Protein AF-A0A645FA13-F1 (afdb_monomer_lite)

Sequence (192 aa):
MPRKNIKEQLQKEAEKLATTNKGAKILLSFTTDPYQPIEEHLCITRDAIQTIHKAGLFVSILTKGGSIAKRDFELLNKNDSFGTTLTFIDKEDSEYWEPHAASPADRIETIKLAHKMGITTWVSLEPVIDPKQTLELISETYTFVDFFKVGTLNHSELAKKIDWKQFGHDAEKLLIALGAKYYIKKDLREKM

Structure (mmCIF, N/CA/C/O backbone):
data_AF-A0A645FA13-F1
#
_entry.id   AF-A0A645FA13-F1
#
loop_
_atom_site.group_PDB
_atom_site.id
_atom_site.type_symbol
_atom_site.label_atom_id
_atom_site.label_alt_id
_atom_site.label_comp_id
_atom_site.label_asym_id
_atom_site.label_entity_id
_atom_site.label_seq_id
_atom_site.pdbx_PDB_ins_code
_atom_site.Cartn_x
_atom_site.Cartn_y
_atom_site.Cartn_z
_atom_site.occupancy
_atom_site.B_iso_or_equiv
_atom_site.auth_seq_id
_atom_site.auth_comp_id
_atom_site.auth_asym_id
_atom_site.auth_atom_id
_atom_site.pdbx_PDB_model_num
ATOM 1 N N . MET A 1 1 ? 10.496 4.070 19.919 1.00 66.44 1 MET A N 1
ATOM 2 C CA . MET A 1 1 ? 9.501 4.271 20.997 1.00 66.44 1 MET A CA 1
ATOM 3 C C . MET A 1 1 ? 8.472 5.299 20.552 1.00 66.44 1 MET A C 1
ATOM 5 O O . MET A 1 1 ? 8.879 6.273 19.924 1.00 66.44 1 MET A O 1
ATOM 9 N N . PRO A 1 2 ? 7.176 5.097 20.842 1.00 71.94 2 PRO A N 1
ATOM 10 C CA . PRO A 1 2 ? 6.117 6.035 20.465 1.00 71.94 2 PRO A CA 1
ATOM 11 C C . PRO A 1 2 ? 6.305 7.410 21.108 1.00 71.94 2 PRO A C 1
ATOM 13 O O . PRO A 1 2 ? 6.923 7.532 22.168 1.00 71.94 2 PRO A O 1
ATOM 16 N N . ARG A 1 3 ? 5.736 8.450 20.489 1.00 80.69 3 ARG A N 1
ATOM 17 C CA . ARG A 1 3 ? 5.676 9.785 21.100 1.00 80.69 3 ARG A CA 1
ATOM 18 C C . ARG A 1 3 ? 4.862 9.721 22.396 1.00 80.69 3 ARG A C 1
ATOM 20 O O . ARG A 1 3 ? 3.876 8.989 22.480 1.00 80.69 3 ARG A O 1
ATOM 27 N N . LYS A 1 4 ? 5.264 10.507 23.400 1.00 83.94 4 LYS A N 1
ATOM 28 C CA . LYS A 1 4 ? 4.503 10.635 24.652 1.00 83.94 4 LYS A CA 1
ATOM 29 C C . LYS A 1 4 ? 3.061 11.049 24.352 1.00 83.94 4 LYS A C 1
ATOM 31 O O . LYS A 1 4 ? 2.839 11.949 23.547 1.00 83.94 4 LYS A O 1
ATOM 36 N N . ASN A 1 5 ? 2.118 10.410 25.038 1.00 85.50 5 ASN A N 1
ATOM 37 C CA . ASN A 1 5 ? 0.681 10.686 24.984 1.00 85.50 5 ASN A CA 1
ATOM 38 C C . ASN A 1 5 ? 0.037 10.539 23.590 1.00 85.50 5 ASN A C 1
ATOM 40 O O . ASN A 1 5 ? -0.974 11.178 23.295 1.00 85.50 5 ASN A O 1
ATOM 44 N N . ILE A 1 6 ? 0.638 9.745 22.694 1.00 85.50 6 ILE A N 1
ATOM 45 C CA . ILE A 1 6 ? 0.133 9.601 21.321 1.00 85.50 6 ILE A CA 1
ATOM 46 C C . ILE A 1 6 ? -1.270 8.983 21.276 1.00 85.50 6 ILE A C 1
ATOM 48 O O . ILE A 1 6 ? -2.058 9.330 20.403 1.00 85.50 6 ILE A O 1
ATOM 52 N N . LYS A 1 7 ? -1.601 8.109 22.235 1.00 86.25 7 LYS A N 1
ATOM 53 C CA . LYS A 1 7 ? -2.911 7.452 22.314 1.00 86.25 7 LYS A CA 1
ATOM 54 C C . LYS A 1 7 ? -4.010 8.458 22.656 1.00 86.25 7 LYS A C 1
ATOM 56 O O . LYS A 1 7 ? -5.012 8.535 21.952 1.00 86.25 7 LYS A O 1
ATOM 61 N N . GLU A 1 8 ? -3.789 9.278 23.680 1.00 90.69 8 GLU A N 1
ATOM 62 C CA . GLU A 1 8 ? -4.730 10.313 24.111 1.00 90.69 8 GLU A CA 1
ATOM 63 C C . GLU A 1 8 ? -4.899 11.397 23.039 1.00 90.69 8 GLU A C 1
ATOM 65 O O . GLU A 1 8 ? -6.009 11.874 22.799 1.00 90.69 8 GLU A O 1
ATOM 70 N N . GLN A 1 9 ? -3.807 11.775 22.366 1.00 91.88 9 GLN A N 1
ATOM 71 C CA . GLN A 1 9 ? -3.856 12.735 21.261 1.00 91.88 9 GLN A CA 1
ATOM 72 C C . GLN A 1 9 ? -4.652 12.188 20.076 1.00 91.88 9 GLN A C 1
ATOM 74 O O . GLN A 1 9 ? -5.543 12.881 19.587 1.00 91.88 9 GLN A O 1
ATOM 79 N N . LEU A 1 10 ? -4.388 10.942 19.664 1.00 92.88 10 LEU A N 1
ATOM 80 C CA . LEU A 1 10 ? -5.122 10.295 18.579 1.00 92.88 10 LEU A CA 1
ATOM 81 C C . LEU A 1 10 ? -6.619 10.234 18.882 1.00 92.88 10 LEU A C 1
ATOM 83 O O . LEU A 1 10 ? -7.422 10.582 18.021 1.00 92.88 10 LEU A O 1
ATOM 87 N N . GLN A 1 11 ? -6.997 9.836 20.099 1.00 94.25 11 GLN A N 1
ATOM 88 C CA . GLN A 1 11 ? -8.401 9.785 20.496 1.00 94.25 11 GLN A CA 1
ATOM 89 C C . GLN A 1 11 ? -9.070 11.158 20.357 1.00 94.25 11 GLN A C 1
ATOM 91 O O . GLN A 1 11 ? -10.097 11.282 19.690 1.00 94.25 11 GLN A O 1
ATOM 96 N N . LYS A 1 12 ? -8.460 12.203 20.925 1.00 94.81 12 LYS A N 1
ATOM 97 C CA . LYS A 1 12 ? -9.003 13.565 20.879 1.00 94.81 12 LYS A CA 1
ATOM 98 C C . LYS A 1 12 ? -9.141 14.091 19.448 1.00 94.81 12 LYS A C 1
ATOM 100 O O . LYS A 1 12 ? -10.121 14.762 19.123 1.00 94.81 12 LYS A O 1
ATOM 105 N N . GLU A 1 13 ? -8.158 13.823 18.592 1.00 94.38 13 GLU A N 1
ATOM 106 C CA . GLU A 1 13 ? -8.196 14.235 17.187 1.00 94.38 13 GLU A CA 1
ATOM 107 C C . GLU A 1 13 ? -9.243 13.458 16.386 1.00 94.38 13 GLU A C 1
ATOM 109 O O . GLU A 1 13 ? -9.974 14.069 15.605 1.00 94.38 13 GLU A O 1
ATOM 114 N N . ALA A 1 14 ? -9.375 12.150 16.621 1.00 94.75 14 ALA A N 1
ATOM 115 C CA . ALA A 1 14 ? -10.385 11.313 15.983 1.00 94.75 14 ALA A CA 1
ATOM 116 C C . ALA A 1 14 ? -11.807 11.754 16.369 1.00 94.75 14 ALA A C 1
ATOM 118 O O . ALA A 1 14 ? -12.643 11.963 15.492 1.00 94.75 14 ALA A O 1
ATOM 119 N N . GLU A 1 15 ? -12.071 11.987 17.656 1.00 95.69 15 GLU A N 1
ATOM 120 C CA . GLU A 1 15 ? -13.360 12.498 18.140 1.00 95.69 15 GLU A CA 1
ATOM 121 C C . GLU A 1 15 ? -13.686 13.862 17.528 1.00 95.69 15 GLU A C 1
ATOM 123 O O . GLU A 1 15 ? -14.787 14.077 17.020 1.00 95.69 15 GLU A O 1
ATOM 128 N N . LYS A 1 16 ? -12.709 14.778 17.499 1.00 95.81 16 LYS A N 1
ATOM 129 C CA . LYS A 1 16 ? -12.882 16.089 16.867 1.00 95.81 16 LYS A CA 1
ATOM 130 C C . LYS A 1 16 ? -13.197 15.949 15.378 1.00 95.81 16 LYS A C 1
ATOM 132 O O . LYS A 1 16 ? -14.113 16.612 14.892 1.00 95.81 16 LYS A O 1
ATOM 137 N N . LEU A 1 17 ? -12.467 15.104 14.650 1.00 95.19 17 LEU A N 1
ATOM 138 C CA . LEU A 1 17 ? -12.691 14.894 13.221 1.00 95.19 17 LEU A CA 1
ATOM 139 C C . LEU A 1 17 ? -14.087 14.318 12.965 1.00 95.19 17 LEU A C 1
ATOM 141 O O . LEU A 1 17 ? -14.791 14.802 12.080 1.00 95.19 17 LEU A O 1
ATOM 145 N N . ALA A 1 18 ? -14.532 13.370 13.787 1.00 95.12 18 ALA A N 1
ATOM 146 C CA . ALA A 1 18 ? -15.848 12.750 13.675 1.00 95.12 18 ALA A CA 1
ATOM 147 C C . ALA A 1 18 ? -17.013 13.747 13.806 1.00 95.12 18 ALA A C 1
ATOM 149 O O . ALA A 1 18 ? -18.061 13.528 13.197 1.00 95.12 18 ALA A O 1
ATOM 150 N N . THR A 1 19 ? -16.836 14.868 14.521 1.00 95.31 19 THR A N 1
ATOM 151 C CA . THR A 1 19 ? -17.872 15.919 14.611 1.00 95.31 19 THR A CA 1
ATOM 152 C C . THR A 1 19 ? -18.157 16.615 13.277 1.00 95.31 19 THR A C 1
ATOM 154 O O . THR A 1 19 ? -19.265 17.097 13.062 1.00 95.31 19 THR A O 1
ATOM 157 N N . THR A 1 20 ? -17.176 16.661 12.370 1.00 94.56 20 THR A N 1
ATOM 158 C CA . THR A 1 20 ? -17.266 17.387 11.087 1.00 94.56 20 THR A CA 1
ATOM 159 C C . THR A 1 20 ? -17.243 16.464 9.872 1.00 94.56 20 THR A C 1
ATOM 161 O O . THR A 1 20 ? -17.736 16.831 8.812 1.00 94.56 20 THR A O 1
ATOM 164 N N . ASN A 1 21 ? -16.685 15.262 10.020 1.00 94.00 21 ASN A N 1
ATOM 165 C CA . ASN A 1 21 ? -16.383 14.328 8.940 1.00 94.00 21 ASN A CA 1
ATOM 166 C C . ASN A 1 21 ? -16.778 12.901 9.349 1.00 94.00 21 ASN A C 1
ATOM 168 O O . ASN A 1 21 ? -15.953 11.987 9.386 1.00 94.00 21 ASN A O 1
ATOM 172 N N . LYS A 1 22 ? -18.049 12.710 9.716 1.00 91.06 22 LYS A N 1
ATOM 173 C CA . LYS A 1 22 ? -18.570 11.408 10.148 1.00 91.06 22 LYS A CA 1
ATOM 174 C C . LYS A 1 22 ? -18.333 10.340 9.073 1.00 91.06 22 LYS A C 1
ATOM 176 O O . LYS A 1 22 ? -18.688 10.542 7.915 1.00 91.06 22 LYS A O 1
ATOM 181 N N . GLY A 1 23 ? -17.764 9.200 9.465 1.00 92.50 23 GLY A N 1
ATOM 182 C CA . GLY A 1 23 ? -17.445 8.107 8.543 1.00 92.50 23 GLY A CA 1
ATOM 183 C C . GLY A 1 23 ? -16.283 8.395 7.587 1.00 92.50 23 GLY A C 1
ATOM 184 O O . GLY A 1 23 ? -16.125 7.678 6.601 1.00 92.50 23 GLY A O 1
ATOM 185 N N . ALA A 1 24 ? -15.471 9.428 7.837 1.00 95.31 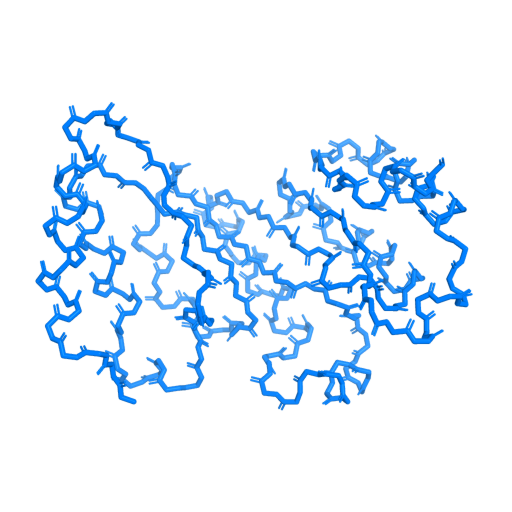24 ALA A N 1
ATOM 186 C CA . ALA A 1 24 ? -14.268 9.661 7.050 1.00 95.31 24 ALA A CA 1
ATOM 187 C C . ALA A 1 24 ? -13.216 8.567 7.269 1.00 95.31 24 ALA A C 1
ATOM 189 O O . ALA A 1 24 ? -13.157 7.918 8.316 1.00 95.31 24 ALA A O 1
ATOM 190 N N . LYS A 1 25 ? -12.365 8.396 6.256 1.00 95.50 25 LYS A N 1
ATOM 191 C CA . LYS A 1 25 ? -11.285 7.415 6.239 1.00 95.50 25 LYS A CA 1
ATOM 192 C C . LYS A 1 25 ? -9.938 8.093 6.499 1.00 95.50 25 LYS A C 1
ATOM 194 O O . LYS A 1 25 ? -9.539 8.974 5.742 1.00 95.50 25 LYS A O 1
ATOM 199 N N . ILE A 1 26 ? -9.233 7.670 7.544 1.00 95.75 26 ILE A N 1
ATOM 200 C CA . ILE A 1 26 ? -7.915 8.184 7.936 1.00 95.75 26 ILE A CA 1
ATOM 201 C C . ILE A 1 26 ? -6.817 7.313 7.322 1.00 95.75 26 ILE A C 1
ATOM 203 O O . ILE A 1 26 ? -6.814 6.100 7.514 1.00 95.75 26 ILE A O 1
ATOM 207 N N . LEU A 1 27 ? -5.857 7.922 6.619 1.00 95.94 27 LEU A N 1
ATOM 208 C CA . LEU A 1 27 ? -4.689 7.209 6.093 1.00 95.94 27 LEU A CA 1
ATOM 209 C C . LEU A 1 27 ? -3.626 6.985 7.184 1.00 95.94 27 LEU A C 1
ATOM 211 O O . LEU A 1 27 ? -3.055 7.943 7.707 1.00 95.94 27 LEU A O 1
ATOM 215 N N . LEU A 1 28 ? -3.303 5.724 7.466 1.00 94.25 28 LEU A N 1
ATOM 216 C CA . LEU A 1 28 ? -2.239 5.293 8.372 1.00 94.25 28 LEU A CA 1
ATOM 217 C C . LEU A 1 28 ? -0.949 5.004 7.590 1.00 94.25 28 LEU A C 1
ATOM 219 O O . LEU A 1 28 ? -0.685 3.853 7.256 1.00 94.25 28 LEU A O 1
ATOM 223 N N . SER A 1 29 ? -0.174 6.045 7.256 1.00 83.25 29 SER A N 1
ATOM 224 C CA . SER A 1 29 ? 1.162 5.888 6.632 1.00 83.25 29 SER A CA 1
ATOM 225 C C . SER A 1 29 ? 2.023 7.163 6.538 1.00 83.25 29 SER A C 1
ATOM 227 O O . SER A 1 29 ? 3.047 7.161 5.860 1.00 83.25 29 SER A O 1
ATOM 229 N N . PHE A 1 30 ? 1.588 8.300 7.100 1.00 61.53 30 PHE A N 1
ATOM 230 C CA . PHE A 1 30 ? 2.131 9.611 6.693 1.00 61.53 30 PHE A CA 1
ATOM 231 C C . PHE A 1 30 ? 3.505 9.958 7.281 1.00 61.53 30 PHE A C 1
ATOM 233 O O . PHE A 1 30 ? 4.282 10.662 6.644 1.00 61.53 30 PHE A O 1
ATOM 240 N N . THR A 1 31 ? 3.805 9.507 8.497 1.00 76.12 31 THR A N 1
ATOM 241 C CA . THR A 1 31 ? 5.073 9.818 9.185 1.00 76.12 31 THR A CA 1
ATOM 242 C C . THR A 1 31 ? 5.955 8.596 9.386 1.00 76.12 31 THR A C 1
ATOM 244 O O . THR A 1 31 ? 7.157 8.735 9.588 1.00 76.12 31 THR A O 1
ATOM 247 N N . THR A 1 32 ? 5.361 7.407 9.352 1.00 83.81 32 THR A N 1
ATOM 248 C CA . THR A 1 32 ? 6.024 6.127 9.565 1.00 83.81 32 THR A CA 1
ATOM 249 C C . THR A 1 32 ? 5.176 5.017 8.957 1.00 83.81 32 THR A C 1
ATOM 251 O O . THR A 1 32 ? 3.973 5.195 8.748 1.00 83.81 32 THR A O 1
ATOM 254 N N . ASP A 1 33 ? 5.803 3.875 8.700 1.00 93.31 33 ASP A N 1
ATOM 255 C CA . ASP A 1 33 ? 5.088 2.671 8.293 1.00 93.31 33 ASP A CA 1
ATOM 256 C C . ASP A 1 33 ? 4.309 2.096 9.497 1.00 93.31 33 ASP A C 1
ATOM 258 O O . ASP A 1 33 ? 4.875 2.015 10.594 1.00 93.31 33 ASP A O 1
ATOM 262 N N . PRO A 1 34 ? 3.020 1.741 9.340 1.00 94.25 34 PRO A N 1
ATOM 263 C CA . PRO A 1 34 ? 2.192 1.240 10.433 1.00 94.25 34 PRO A CA 1
ATOM 264 C C . PRO A 1 34 ? 2.510 -0.208 10.830 1.00 94.25 34 PRO A C 1
ATOM 266 O O . PRO A 1 34 ? 2.004 -0.657 11.845 1.00 94.25 34 PRO A O 1
ATOM 269 N N . TYR A 1 35 ? 3.315 -0.958 10.079 1.00 95.69 35 TYR A N 1
ATOM 270 C CA . TYR A 1 35 ? 3.656 -2.351 10.388 1.00 95.69 35 TYR A CA 1
ATOM 271 C C . TYR A 1 35 ? 5.163 -2.600 10.285 1.00 95.69 35 TYR A C 1
ATOM 273 O O . TYR A 1 35 ? 5.623 -3.574 9.697 1.00 95.69 35 TYR A O 1
ATOM 281 N N . GLN A 1 36 ? 5.950 -1.701 10.878 1.00 92.75 36 GLN A N 1
ATOM 282 C CA . GLN A 1 36 ? 7.391 -1.898 11.072 1.00 92.75 36 GLN A CA 1
ATOM 283 C C . GLN A 1 36 ? 7.676 -3.129 11.946 1.00 92.75 36 GLN A C 1
ATOM 285 O O . GLN A 1 36 ? 6.823 -3.483 12.754 1.00 92.75 36 GLN A O 1
ATOM 290 N N . PRO A 1 37 ? 8.889 -3.714 11.913 1.00 91.38 37 PRO A N 1
ATOM 291 C CA . PRO A 1 37 ? 9.220 -4.903 12.711 1.00 91.38 37 PRO A CA 1
ATOM 292 C C . PRO A 1 37 ? 8.867 -4.799 14.205 1.00 91.38 37 PRO A C 1
ATOM 294 O O . PRO A 1 37 ? 8.428 -5.760 14.823 1.00 91.38 37 PRO A O 1
ATOM 297 N N . ILE A 1 38 ? 8.975 -3.603 14.795 1.00 90.56 38 ILE A N 1
ATOM 298 C CA . ILE A 1 38 ? 8.630 -3.377 16.207 1.00 90.56 38 ILE A CA 1
ATOM 299 C C . ILE A 1 38 ? 7.142 -3.615 16.526 1.00 90.56 38 ILE A C 1
ATOM 301 O O . ILE A 1 38 ? 6.779 -3.868 17.678 1.00 90.56 38 ILE A O 1
ATOM 305 N N . GLU A 1 39 ? 6.268 -3.538 15.521 1.00 92.19 39 GLU A N 1
ATOM 306 C CA . GLU A 1 39 ? 4.846 -3.780 15.701 1.00 92.19 39 GLU A CA 1
ATOM 307 C C . GLU A 1 39 ? 4.555 -5.215 16.102 1.00 92.19 39 GLU A C 1
ATOM 309 O O . GLU A 1 39 ? 3.573 -5.396 16.814 1.00 92.19 39 GLU A O 1
ATOM 314 N N . GLU A 1 40 ? 5.414 -6.193 15.788 1.00 88.31 40 GLU A N 1
ATOM 315 C CA . GLU A 1 40 ? 5.288 -7.584 16.257 1.00 88.31 40 GLU A CA 1
ATOM 316 C C . GLU A 1 40 ? 5.057 -7.685 17.772 1.00 88.31 40 GLU A C 1
ATOM 318 O O . GLU A 1 40 ? 4.384 -8.605 18.233 1.00 88.31 40 GLU A O 1
ATOM 323 N N . HIS A 1 41 ? 5.543 -6.706 18.541 1.00 91.31 41 HIS A N 1
ATOM 324 C CA . HIS A 1 41 ? 5.423 -6.683 19.998 1.00 91.31 41 HIS A CA 1
ATOM 325 C C . HIS A 1 41 ? 4.553 -5.544 20.537 1.00 91.31 41 HIS A C 1
ATOM 327 O O . HIS A 1 41 ? 3.936 -5.705 21.588 1.00 91.31 41 HIS A O 1
ATOM 333 N N . LEU A 1 42 ? 4.527 -4.380 19.875 1.00 89.75 42 LEU A N 1
ATOM 334 C CA . LEU A 1 42 ? 3.922 -3.176 20.460 1.00 89.75 42 LEU A CA 1
ATOM 335 C C . LEU A 1 42 ? 2.429 -2.999 20.174 1.00 89.75 42 LEU A C 1
ATOM 337 O O . LEU A 1 42 ? 1.760 -2.330 20.961 1.00 89.75 42 LEU A O 1
ATOM 341 N N . CYS A 1 43 ? 1.910 -3.578 19.087 1.00 92.56 43 CYS A N 1
ATOM 342 C CA . CYS A 1 43 ? 0.490 -3.501 18.714 1.00 92.56 43 CYS A CA 1
ATOM 343 C C . CYS A 1 43 ? -0.087 -2.069 18.670 1.00 92.56 43 CYS A C 1
ATOM 345 O O . CYS A 1 43 ? -1.271 -1.864 18.942 1.00 92.56 43 CYS A O 1
ATOM 347 N N . ILE A 1 44 ? 0.718 -1.060 18.323 1.00 92.25 44 ILE A N 1
ATOM 348 C CA . ILE A 1 44 ? 0.289 0.347 18.338 1.00 92.25 44 ILE A CA 1
ATOM 349 C C . ILE A 1 44 ? -0.707 0.609 17.216 1.00 92.25 44 ILE A C 1
ATOM 351 O O . ILE A 1 44 ? -1.674 1.349 17.408 1.00 92.25 44 ILE A O 1
ATOM 355 N N . THR A 1 45 ? -0.499 -0.001 16.053 1.00 94.88 45 THR A N 1
ATOM 356 C CA . THR A 1 45 ? -1.405 0.160 14.915 1.00 94.88 45 THR A CA 1
ATOM 357 C C . THR A 1 45 ? -2.762 -0.454 15.207 1.00 94.88 45 THR A C 1
ATOM 359 O O . THR A 1 45 ? -3.782 0.166 14.911 1.00 94.88 45 THR A O 1
ATOM 362 N N . ARG A 1 46 ? -2.789 -1.600 15.894 1.00 95.94 46 ARG A N 1
ATOM 363 C CA . ARG A 1 46 ? -4.022 -2.213 16.392 1.00 95.94 46 ARG A CA 1
ATOM 364 C C . ARG A 1 46 ? -4.811 -1.252 17.280 1.00 95.94 46 ARG A C 1
ATOM 366 O O . ARG A 1 46 ? -5.993 -1.009 17.036 1.00 95.94 46 ARG A O 1
ATOM 373 N N . ASP A 1 47 ? -4.145 -0.668 18.276 1.00 94.69 47 ASP A N 1
ATOM 374 C CA . ASP A 1 47 ? -4.753 0.311 19.182 1.00 94.69 47 ASP A CA 1
ATOM 375 C C . ASP A 1 47 ? -5.274 1.542 18.420 1.00 94.69 47 ASP A C 1
ATOM 377 O O . ASP A 1 47 ? -6.347 2.070 18.734 1.00 94.69 47 ASP A O 1
ATOM 381 N N . ALA A 1 48 ? -4.541 1.992 17.398 1.00 95.31 48 ALA A N 1
ATOM 382 C CA . ALA A 1 48 ? -4.940 3.114 16.558 1.00 95.31 48 ALA A CA 1
ATOM 383 C C . ALA A 1 48 ? -6.200 2.803 15.739 1.00 95.31 48 ALA A C 1
ATOM 385 O O . ALA A 1 48 ? -7.135 3.604 15.755 1.00 95.31 48 ALA A O 1
ATOM 386 N N . ILE A 1 49 ? -6.266 1.632 15.094 1.00 97.31 49 ILE A N 1
ATOM 387 C CA . ILE A 1 49 ? -7.444 1.169 14.341 1.00 97.31 49 ILE A CA 1
ATOM 388 C C . ILE A 1 49 ? -8.674 1.168 15.252 1.00 97.31 49 ILE A C 1
ATOM 390 O O . ILE A 1 49 ? -9.677 1.810 14.945 1.00 97.31 49 ILE A O 1
ATOM 394 N N . GLN A 1 50 ? -8.570 0.541 16.426 1.00 97.44 50 GLN A N 1
ATOM 395 C CA . GLN A 1 50 ? -9.676 0.476 17.383 1.00 97.44 50 GLN A CA 1
ATOM 396 C C . GLN A 1 50 ? -10.108 1.859 17.881 1.00 97.44 50 GLN A C 1
ATOM 398 O O . GLN A 1 50 ? -11.300 2.111 18.049 1.00 97.44 50 GLN A O 1
ATOM 403 N N . THR A 1 51 ? -9.159 2.765 18.126 1.00 96.75 51 THR A N 1
ATOM 404 C CA . THR A 1 51 ? -9.451 4.138 18.569 1.00 96.75 51 THR A CA 1
ATOM 405 C C . THR A 1 51 ? -10.199 4.922 17.492 1.00 96.75 51 THR A C 1
ATOM 407 O O . THR A 1 51 ? -11.198 5.577 17.784 1.00 96.75 51 THR A O 1
ATOM 410 N N . ILE A 1 52 ? -9.763 4.810 16.236 1.00 97.25 52 ILE A N 1
ATOM 411 C CA . ILE A 1 52 ? -10.398 5.459 15.084 1.00 97.25 52 ILE A CA 1
ATOM 412 C C . ILE A 1 52 ? -11.813 4.906 14.865 1.00 97.25 52 ILE A C 1
ATOM 414 O O . ILE A 1 52 ? -12.762 5.679 14.723 1.00 97.25 52 ILE A O 1
ATOM 418 N N . HIS A 1 53 ? -11.983 3.583 14.924 1.00 97.75 53 HIS A N 1
ATOM 419 C CA . HIS A 1 53 ? -13.295 2.941 14.805 1.00 97.75 53 HIS A CA 1
ATOM 420 C C . HIS A 1 53 ? -14.253 3.346 15.930 1.00 97.75 53 HIS A C 1
ATOM 422 O O . HIS A 1 53 ? -15.422 3.617 15.659 1.00 97.75 53 HIS A O 1
ATOM 428 N N . LYS A 1 54 ? -13.774 3.471 17.178 1.00 97.00 54 LYS A N 1
ATOM 429 C CA . LYS A 1 54 ? -14.581 3.964 18.315 1.00 97.00 54 LYS A CA 1
ATOM 430 C C . LYS A 1 54 ? -15.113 5.381 18.093 1.00 97.00 54 LYS A C 1
ATOM 432 O O . LYS A 1 54 ? -16.207 5.687 18.557 1.00 97.00 54 LYS A O 1
ATOM 437 N N . ALA A 1 55 ? -14.386 6.220 17.357 1.00 96.62 55 ALA A N 1
ATOM 438 C CA . ALA A 1 55 ? -14.840 7.555 16.970 1.00 96.62 55 ALA A CA 1
ATOM 439 C C . ALA A 1 55 ? -15.839 7.550 15.788 1.00 96.62 55 ALA A C 1
ATOM 441 O O . ALA A 1 55 ? -16.300 8.609 15.371 1.00 96.62 55 ALA A O 1
ATOM 442 N N . GLY A 1 56 ? -16.194 6.384 15.231 1.00 96.12 56 GLY A N 1
ATOM 443 C CA . GLY A 1 56 ? -17.084 6.274 14.069 1.00 96.12 56 GLY A CA 1
ATOM 444 C C . GLY A 1 56 ? -16.417 6.659 12.744 1.00 96.12 56 GLY A C 1
ATOM 445 O O . GLY A 1 56 ? -17.095 7.106 11.814 1.00 96.12 56 GLY A O 1
ATOM 446 N N . LEU A 1 57 ? -15.093 6.525 12.678 1.00 97.81 57 LEU A N 1
ATOM 447 C CA . LEU A 1 57 ? -14.259 6.754 11.500 1.00 97.81 57 LEU A CA 1
ATOM 448 C C . LEU A 1 57 ? -13.697 5.419 10.991 1.00 97.81 57 LEU A C 1
ATOM 450 O O . LEU A 1 57 ? -13.806 4.403 11.670 1.00 97.81 57 LEU A O 1
ATOM 454 N N . PHE A 1 58 ? -13.089 5.424 9.808 1.00 98.25 58 PHE A N 1
ATOM 455 C CA . PHE A 1 58 ? -12.489 4.244 9.171 1.00 98.25 58 PHE A CA 1
ATOM 456 C C . PHE A 1 58 ? -11.009 4.472 8.870 1.00 98.25 58 PHE A C 1
ATOM 458 O O . PHE A 1 58 ? -10.524 5.605 8.921 1.00 98.25 58 PHE A O 1
ATOM 465 N N . VAL A 1 59 ? -10.282 3.416 8.520 1.00 98.06 59 VAL A N 1
ATOM 466 C CA . VAL A 1 59 ? -8.855 3.475 8.187 1.00 98.06 59 VAL A CA 1
ATOM 467 C C . VAL A 1 59 ? -8.595 3.137 6.721 1.00 98.06 59 VAL A C 1
ATOM 469 O O . VAL A 1 59 ? -9.239 2.279 6.120 1.00 98.06 59 VAL A O 1
ATOM 472 N N . SER A 1 60 ? -7.625 3.828 6.129 1.00 97.94 60 SER A N 1
ATOM 473 C CA . SER A 1 60 ? -6.892 3.364 4.956 1.00 97.94 60 SER A CA 1
ATOM 474 C C . SER A 1 60 ? -5.476 3.065 5.411 1.00 97.94 60 SER A C 1
ATOM 476 O O . SER A 1 60 ? -4.818 3.939 5.960 1.00 97.94 60 SER A O 1
ATOM 478 N N . ILE A 1 61 ? -4.990 1.856 5.207 1.00 98.25 61 ILE A N 1
ATOM 479 C CA . ILE A 1 61 ? -3.638 1.457 5.595 1.00 98.25 61 ILE A CA 1
ATOM 480 C C . ILE A 1 61 ? -2.768 1.456 4.342 1.00 98.25 61 ILE A C 1
ATOM 482 O O . ILE A 1 61 ? -3.209 0.971 3.303 1.00 98.25 61 ILE A O 1
ATOM 486 N N . LEU A 1 62 ? -1.544 1.981 4.439 1.00 98.31 62 LEU A N 1
ATOM 487 C CA . LEU A 1 62 ? -0.484 1.749 3.457 1.00 98.31 62 LEU A CA 1
ATOM 488 C C . LEU A 1 62 ? 0.774 1.290 4.187 1.00 98.31 62 LEU A C 1
ATOM 490 O O . LEU A 1 62 ? 1.244 1.982 5.087 1.00 98.31 62 LEU A O 1
ATOM 494 N N . THR A 1 63 ? 1.323 0.145 3.792 1.00 97.81 63 THR A N 1
ATOM 495 C CA . THR A 1 63 ? 2.482 -0.445 4.470 1.00 97.81 63 THR A CA 1
ATOM 496 C C . THR A 1 63 ? 3.393 -1.242 3.535 1.00 97.81 63 THR A C 1
ATOM 498 O O . THR A 1 63 ? 2.973 -1.742 2.490 1.00 97.81 63 THR A O 1
ATOM 501 N N . LYS A 1 64 ? 4.647 -1.411 3.945 1.00 97.00 64 LYS A N 1
ATOM 502 C CA . LYS A 1 64 ? 5.622 -2.375 3.428 1.00 97.00 64 LYS A CA 1
ATOM 503 C C . LYS A 1 64 ? 5.885 -3.531 4.405 1.00 97.00 64 LYS A C 1
ATOM 505 O O . LYS A 1 64 ? 6.765 -4.338 4.144 1.00 97.00 64 LYS A O 1
ATOM 510 N N . GLY A 1 65 ? 5.141 -3.628 5.508 1.00 96.25 65 GLY A N 1
ATOM 511 C CA . GLY A 1 65 ? 5.343 -4.601 6.590 1.00 96.25 65 GLY A CA 1
ATOM 512 C C . GLY A 1 65 ? 4.825 -6.018 6.327 1.00 96.25 65 GLY A C 1
ATOM 513 O O . GLY A 1 65 ? 5.050 -6.905 7.145 1.00 96.25 65 GLY A O 1
ATOM 514 N N . GLY A 1 66 ? 4.131 -6.245 5.204 1.00 96.62 66 GLY A N 1
ATOM 515 C CA . GLY A 1 66 ? 3.681 -7.577 4.790 1.00 96.62 66 GLY A CA 1
ATOM 516 C C . GLY A 1 66 ? 2.862 -8.296 5.865 1.00 96.62 66 GLY A C 1
ATOM 517 O O . GLY A 1 66 ? 1.895 -7.750 6.403 1.00 96.62 66 GLY A O 1
ATOM 518 N N . SER A 1 67 ? 3.257 -9.526 6.180 1.00 97.62 67 SER A N 1
ATOM 519 C CA . SER A 1 67 ? 2.530 -10.456 7.045 1.00 97.62 67 SER A CA 1
ATOM 520 C C . SER A 1 67 ? 2.224 -9.955 8.455 1.00 97.62 67 SER A C 1
ATOM 522 O O . SER A 1 67 ? 1.230 -10.408 9.026 1.00 97.62 67 SER A O 1
ATOM 524 N N . ILE A 1 68 ? 2.980 -8.991 8.991 1.00 97.19 68 ILE A N 1
ATOM 525 C CA . ILE A 1 68 ? 2.700 -8.378 10.301 1.00 97.19 68 ILE A CA 1
ATOM 526 C C . ILE A 1 68 ? 1.279 -7.785 10.328 1.00 97.19 68 ILE A C 1
ATOM 528 O O . ILE A 1 68 ? 0.587 -7.883 11.342 1.00 97.19 68 ILE A O 1
ATOM 532 N N . ALA A 1 69 ? 0.800 -7.244 9.202 1.00 97.69 69 ALA A N 1
ATOM 533 C CA . ALA A 1 69 ? -0.524 -6.632 9.099 1.00 97.69 69 ALA A CA 1
ATOM 534 C C . ALA A 1 69 ? -1.689 -7.627 9.246 1.00 97.69 69 ALA A C 1
ATOM 536 O O . ALA A 1 69 ? -2.785 -7.236 9.647 1.00 97.69 69 ALA A O 1
ATOM 537 N N . LYS A 1 70 ? -1.467 -8.919 8.954 1.00 97.44 70 LYS A N 1
ATOM 538 C CA . LYS A 1 70 ? -2.528 -9.945 8.895 1.00 97.44 70 LYS A CA 1
ATOM 539 C C . LYS A 1 70 ? -3.284 -10.091 10.217 1.00 97.44 70 LYS A C 1
ATOM 541 O O . LYS A 1 70 ? -4.465 -10.416 10.208 1.00 97.44 70 LYS A O 1
ATOM 546 N N . ARG A 1 71 ? -2.612 -9.835 11.343 1.00 95.62 71 ARG A N 1
ATOM 547 C CA . ARG A 1 71 ? -3.162 -9.975 12.702 1.00 95.62 71 ARG A CA 1
ATOM 548 C C . ARG A 1 71 ? -4.257 -8.969 13.064 1.00 95.62 71 ARG A C 1
ATOM 550 O O . ARG A 1 71 ? -4.815 -9.087 14.146 1.00 95.62 71 ARG A O 1
ATOM 557 N N . ASP A 1 72 ? -4.421 -7.924 12.252 1.00 97.69 72 ASP A N 1
ATOM 558 C CA . ASP A 1 72 ? -5.404 -6.862 12.475 1.00 97.69 72 ASP A CA 1
ATOM 559 C C . ASP A 1 72 ? -6.478 -6.846 11.378 1.00 97.69 72 ASP A C 1
ATOM 561 O O . ASP A 1 72 ? -7.368 -5.996 11.400 1.00 97.69 72 ASP A O 1
ATOM 565 N N . PHE A 1 73 ? -6.426 -7.767 10.408 1.00 98.38 73 PHE A N 1
ATOM 566 C CA . PHE A 1 73 ? -7.410 -7.831 9.323 1.00 98.38 73 PHE A CA 1
ATOM 567 C C . PHE A 1 73 ? -8.825 -8.102 9.835 1.00 98.38 73 PHE A C 1
ATOM 569 O O . PHE A 1 73 ? -9.783 -7.614 9.246 1.00 98.38 73 PHE A O 1
ATOM 576 N N . GLU A 1 74 ? -8.976 -8.808 10.954 1.00 97.62 74 GLU A N 1
ATOM 577 C CA . GLU A 1 74 ? -10.264 -9.040 11.607 1.00 97.62 74 GLU A CA 1
ATOM 578 C C . GLU A 1 74 ? -10.875 -7.778 12.230 1.00 97.62 74 GLU A C 1
ATOM 580 O O . GLU A 1 74 ? -12.068 -7.764 12.531 1.00 97.62 74 GLU A O 1
ATOM 585 N N . LEU A 1 75 ? -10.084 -6.717 12.423 1.00 98.00 75 LEU A N 1
ATOM 586 C CA . LEU A 1 75 ? -10.601 -5.415 12.845 1.00 98.00 75 LEU A CA 1
ATOM 587 C C . LEU A 1 75 ? -11.175 -4.619 11.670 1.00 98.00 75 LEU A C 1
ATOM 589 O O . LEU A 1 75 ? -11.985 -3.720 11.889 1.00 98.00 75 LEU A O 1
ATOM 593 N N . LEU A 1 76 ? -10.756 -4.917 10.439 1.00 98.25 76 LEU A N 1
ATOM 594 C CA . LEU A 1 76 ? -11.128 -4.153 9.253 1.00 98.25 76 LEU A CA 1
ATOM 595 C C . LEU A 1 76 ? -12.488 -4.603 8.712 1.00 98.25 76 LEU A C 1
ATOM 597 O O . LEU A 1 76 ? -12.797 -5.789 8.626 1.00 98.25 76 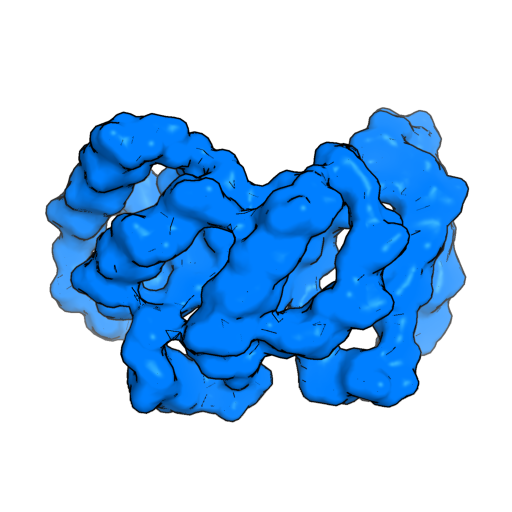LEU A O 1
ATOM 601 N N . ASN A 1 77 ? -13.306 -3.638 8.306 1.00 94.12 77 ASN A N 1
ATOM 602 C CA . ASN A 1 77 ? -14.600 -3.868 7.672 1.00 94.12 77 ASN A CA 1
ATOM 603 C C . ASN A 1 77 ? -14.633 -3.295 6.244 1.00 94.12 77 ASN A C 1
ATOM 605 O O . ASN A 1 77 ? -13.677 -2.692 5.764 1.00 94.12 77 ASN A O 1
ATOM 609 N N . LYS A 1 78 ? -15.769 -3.450 5.555 1.00 93.75 78 LYS A N 1
ATOM 610 C CA . LYS A 1 78 ? -15.955 -3.014 4.157 1.00 93.75 78 LYS A CA 1
ATOM 611 C C . LYS A 1 78 ? -15.693 -1.524 3.892 1.00 93.75 78 LYS A C 1
ATOM 613 O O . LYS A 1 78 ? -15.492 -1.142 2.744 1.00 93.75 78 LYS A O 1
ATOM 618 N N . ASN A 1 79 ? -15.762 -0.678 4.921 1.00 96.50 79 ASN A N 1
ATOM 619 C CA . ASN A 1 79 ? -15.491 0.749 4.788 1.00 96.50 79 ASN A CA 1
ATOM 620 C C . ASN A 1 79 ? -14.007 1.067 4.972 1.00 96.50 79 ASN A C 1
ATOM 622 O O . ASN A 1 79 ? -13.586 2.146 4.568 1.00 96.50 79 ASN A O 1
ATOM 626 N N . ASP A 1 80 ? -13.214 0.160 5.540 1.00 98.38 80 ASP A N 1
ATOM 627 C CA . ASP A 1 80 ? -11.765 0.290 5.636 1.00 98.38 80 ASP A CA 1
ATOM 628 C C . ASP A 1 80 ? -11.096 -0.082 4.305 1.00 98.38 80 ASP A C 1
ATOM 630 O O . ASP A 1 80 ? -11.724 -0.591 3.373 1.00 98.38 80 ASP A O 1
ATOM 634 N N . SER A 1 81 ? -9.809 0.223 4.174 1.00 98.50 81 SER A N 1
ATOM 635 C CA . SER A 1 81 ? -9.002 -0.277 3.064 1.00 98.50 81 SER A CA 1
ATOM 636 C C . SER A 1 81 ? -7.594 -0.639 3.501 1.00 98.50 81 SER A C 1
ATOM 638 O O . SER A 1 81 ? -6.966 0.089 4.267 1.00 98.50 81 SER A O 1
ATOM 640 N N . PHE A 1 82 ? -7.082 -1.741 2.969 1.00 98.69 82 PHE A N 1
ATOM 641 C CA . PHE A 1 82 ? -5.708 -2.175 3.167 1.00 98.69 82 PHE A CA 1
ATOM 642 C C . PHE A 1 82 ? -4.926 -2.000 1.874 1.00 98.69 82 PHE A C 1
ATOM 644 O O . PHE A 1 82 ? -5.381 -2.399 0.806 1.00 98.69 82 PHE A O 1
ATOM 651 N N . GLY A 1 83 ? -3.741 -1.418 1.965 1.00 98.44 83 GLY A N 1
ATOM 652 C CA . GLY A 1 83 ? -2.866 -1.296 0.823 1.00 98.44 83 GLY A CA 1
ATOM 653 C C . GLY A 1 83 ? -1.414 -1.523 1.160 1.00 98.44 83 GLY A C 1
ATOM 654 O O . GLY A 1 83 ? -0.964 -1.358 2.297 1.00 98.44 83 GLY A O 1
ATOM 655 N N . THR A 1 84 ? -0.672 -1.906 0.131 1.00 98.44 84 THR A N 1
ATOM 656 C CA . THR A 1 84 ? 0.764 -2.123 0.230 1.00 98.44 84 THR A CA 1
ATOM 657 C C . THR A 1 84 ? 1.500 -1.396 -0.884 1.00 98.44 84 THR A C 1
ATOM 659 O O . THR A 1 84 ? 0.979 -1.214 -1.987 1.00 98.44 84 THR A O 1
ATOM 662 N N . THR A 1 85 ? 2.706 -0.924 -0.583 1.00 98.06 85 THR A N 1
ATOM 663 C CA . THR A 1 85 ? 3.598 -0.404 -1.617 1.00 98.06 85 THR A CA 1
ATOM 664 C C . THR A 1 85 ? 4.298 -1.573 -2.293 1.00 98.06 85 THR A C 1
ATOM 666 O O . THR A 1 85 ? 4.924 -2.373 -1.599 1.00 98.06 85 THR A O 1
ATOM 669 N N . LEU A 1 86 ? 4.242 -1.644 -3.623 1.00 98.31 86 LEU A N 1
ATOM 670 C CA . LEU A 1 86 ? 5.000 -2.603 -4.429 1.00 98.31 86 LEU A CA 1
ATOM 671 C C . LEU A 1 86 ? 5.912 -1.819 -5.377 1.00 98.31 86 LEU A C 1
ATOM 673 O O . LEU A 1 86 ? 5.435 -1.151 -6.289 1.00 98.31 86 LEU A O 1
ATOM 677 N N . THR A 1 87 ? 7.215 -1.866 -5.111 1.00 97.19 87 THR A N 1
ATOM 678 C CA . THR A 1 87 ? 8.243 -1.133 -5.875 1.00 97.19 87 THR A CA 1
ATOM 679 C C . THR A 1 87 ? 8.918 -2.042 -6.903 1.00 97.19 87 THR A C 1
ATOM 681 O O . THR A 1 87 ? 9.212 -1.615 -8.016 1.00 97.19 87 THR A O 1
ATOM 684 N N . PHE A 1 88 ? 9.118 -3.307 -6.527 1.00 98.00 88 PHE A N 1
ATOM 685 C CA . PHE A 1 88 ? 9.758 -4.354 -7.317 1.00 98.00 88 PHE A CA 1
ATOM 686 C C . PHE A 1 88 ? 8.968 -5.648 -7.180 1.00 98.00 88 PHE A C 1
ATOM 688 O O . PHE A 1 88 ? 8.319 -5.868 -6.151 1.00 98.00 88 PHE A O 1
ATOM 695 N N . ILE A 1 89 ? 9.034 -6.488 -8.209 1.00 97.19 89 ILE A N 1
ATOM 696 C CA . ILE A 1 89 ? 8.616 -7.890 -8.121 1.00 97.19 89 ILE A CA 1
ATOM 697 C C . ILE A 1 89 ? 9.807 -8.778 -7.750 1.00 97.19 89 ILE A C 1
ATOM 699 O O . ILE A 1 89 ? 9.643 -9.748 -7.009 1.00 97.19 89 ILE A O 1
ATOM 703 N N . ASP A 1 90 ? 11.001 -8.394 -8.206 1.00 97.56 90 ASP A N 1
ATOM 704 C CA . ASP A 1 90 ? 12.259 -9.058 -7.909 1.00 97.56 90 ASP A CA 1
ATOM 705 C C . ASP A 1 90 ? 12.675 -8.841 -6.446 1.00 97.56 90 ASP A C 1
ATOM 707 O O . ASP A 1 90 ? 12.537 -7.751 -5.872 1.00 97.56 90 ASP A O 1
ATOM 711 N N . LYS A 1 91 ? 13.135 -9.918 -5.808 1.00 96.75 91 LYS A N 1
ATOM 712 C CA . LYS A 1 91 ? 13.451 -9.912 -4.382 1.00 96.75 91 LYS A CA 1
ATOM 713 C C . LYS A 1 91 ? 14.768 -9.184 -4.131 1.00 96.75 91 LYS A C 1
ATOM 715 O O . LYS A 1 91 ? 14.834 -8.394 -3.192 1.00 96.75 91 LYS A O 1
ATOM 720 N N . GLU A 1 92 ? 15.784 -9.445 -4.939 1.00 97.62 92 GLU A N 1
ATOM 721 C CA . GLU A 1 92 ? 17.119 -8.874 -4.820 1.00 97.62 92 GLU A CA 1
ATOM 722 C C . GLU A 1 92 ? 17.082 -7.350 -5.000 1.00 97.62 92 GLU A C 1
ATOM 724 O O . GLU A 1 92 ? 17.637 -6.617 -4.175 1.00 97.62 92 GLU A O 1
ATOM 729 N N . ASP A 1 93 ? 16.344 -6.855 -5.997 1.00 97.25 93 ASP A N 1
ATOM 730 C CA . ASP A 1 93 ? 16.117 -5.418 -6.181 1.00 97.25 93 ASP A CA 1
ATOM 731 C C . ASP A 1 93 ? 15.373 -4.813 -4.985 1.00 97.25 93 ASP A C 1
ATOM 733 O O . ASP A 1 93 ? 15.753 -3.759 -4.462 1.00 97.25 93 ASP A O 1
ATOM 737 N N . SER A 1 94 ? 14.328 -5.492 -4.499 1.00 97.06 94 SER A N 1
ATOM 738 C CA . SER A 1 94 ? 13.594 -5.040 -3.318 1.00 97.06 94 SER A CA 1
ATOM 739 C C . SER A 1 94 ? 14.477 -4.972 -2.074 1.00 97.06 94 SER A C 1
ATOM 741 O O . SER A 1 94 ? 14.333 -4.033 -1.299 1.00 97.06 94 SER A O 1
ATOM 743 N N . GLU A 1 95 ? 15.356 -5.944 -1.842 1.00 96.38 95 GLU A N 1
ATOM 744 C CA . GLU A 1 95 ? 16.261 -5.952 -0.688 1.00 96.38 95 GLU A CA 1
ATOM 745 C C . GLU A 1 95 ? 17.314 -4.847 -0.792 1.00 96.38 95 GLU A C 1
ATOM 747 O O . GLU A 1 95 ? 17.648 -4.219 0.212 1.00 96.38 95 GLU A O 1
ATOM 752 N N . TYR A 1 96 ? 17.794 -4.554 -2.003 1.00 96.81 96 TYR A N 1
ATOM 753 C CA . TYR A 1 96 ? 18.731 -3.460 -2.238 1.00 96.81 96 TYR A CA 1
ATOM 754 C C . TYR A 1 96 ? 18.107 -2.085 -1.947 1.00 96.81 96 TYR A C 1
ATOM 756 O O . TYR A 1 96 ? 18.716 -1.250 -1.275 1.00 96.81 96 TYR A O 1
ATOM 764 N N . TRP A 1 97 ? 16.886 -1.842 -2.430 1.00 95.25 97 TRP A N 1
ATOM 765 C CA . TRP A 1 97 ? 16.215 -0.543 -2.301 1.00 95.25 97 TRP A CA 1
ATOM 766 C C . TRP A 1 97 ? 15.433 -0.367 -0.997 1.00 95.25 97 TRP A C 1
ATOM 768 O O . TRP A 1 97 ? 15.248 0.757 -0.526 1.00 95.25 97 TRP A O 1
ATOM 778 N N . GLU A 1 98 ? 14.937 -1.460 -0.423 1.00 93.88 98 GLU A N 1
ATOM 779 C CA . GLU A 1 98 ? 14.012 -1.472 0.711 1.00 93.88 98 GLU A CA 1
ATOM 780 C C . GLU A 1 98 ? 14.418 -2.539 1.757 1.00 93.88 98 GLU A C 1
ATOM 782 O O . GLU A 1 98 ? 13.592 -3.372 2.127 1.00 93.88 98 GLU A O 1
ATOM 787 N N . PRO A 1 99 ? 15.650 -2.517 2.308 1.00 93.25 99 PRO A N 1
ATOM 788 C CA . PRO A 1 99 ? 16.244 -3.626 3.085 1.00 93.25 99 PRO A CA 1
ATOM 789 C C . PRO A 1 99 ? 15.518 -4.009 4.386 1.00 93.25 99 PRO A C 1
ATOM 791 O O . PRO A 1 99 ? 15.848 -5.006 5.022 1.00 93.25 99 PRO A O 1
ATOM 794 N N . HIS A 1 100 ? 14.557 -3.200 4.828 1.00 92.38 100 HIS A N 1
ATOM 795 C CA . HIS A 1 100 ? 13.764 -3.440 6.039 1.00 92.38 100 HIS A CA 1
ATOM 796 C C . HIS A 1 100 ? 12.272 -3.639 5.746 1.00 92.38 100 HIS A C 1
ATOM 798 O O . HIS A 1 100 ? 11.476 -3.760 6.677 1.00 92.38 100 HIS A O 1
ATOM 804 N N . ALA A 1 101 ? 11.881 -3.623 4.470 1.00 95.38 101 ALA A N 1
ATOM 805 C CA . ALA A 1 101 ? 10.537 -3.968 4.039 1.00 95.38 101 ALA A CA 1
ATOM 806 C C . ALA A 1 101 ? 10.361 -5.490 4.005 1.00 95.38 101 ALA A C 1
ATOM 808 O O . ALA A 1 101 ? 11.317 -6.243 3.824 1.00 95.38 101 ALA A O 1
ATOM 809 N N . ALA A 1 102 ? 9.115 -5.942 4.117 1.00 97.25 102 ALA A N 1
ATOM 810 C CA . ALA A 1 102 ? 8.774 -7.308 3.767 1.00 97.25 102 ALA A CA 1
ATOM 811 C C . ALA A 1 102 ? 9.047 -7.554 2.275 1.00 97.25 102 ALA A C 1
ATOM 813 O O . ALA A 1 102 ? 8.931 -6.650 1.437 1.00 97.25 102 ALA A O 1
ATOM 814 N N . SER A 1 103 ? 9.374 -8.801 1.934 1.00 98.00 103 SER A N 1
ATOM 815 C CA . SER A 1 103 ? 9.638 -9.181 0.546 1.00 98.00 103 SER A CA 1
ATOM 816 C C . SER A 1 103 ? 8.427 -8.883 -0.355 1.00 98.00 103 SER A C 1
ATOM 818 O O . SER A 1 103 ? 7.284 -8.883 0.122 1.00 98.00 103 SER A O 1
ATOM 820 N N . PRO A 1 104 ? 8.628 -8.641 -1.664 1.00 98.19 104 PRO A N 1
ATOM 821 C CA . PRO A 1 104 ? 7.523 -8.472 -2.608 1.00 98.19 104 PRO A CA 1
ATOM 822 C C . PRO A 1 104 ? 6.503 -9.613 -2.533 1.00 98.19 104 PRO A C 1
ATOM 824 O O . PRO A 1 104 ? 5.303 -9.361 -2.452 1.00 98.19 104 PRO A O 1
ATOM 827 N N . ALA A 1 105 ? 6.978 -10.859 -2.446 1.00 98.50 105 ALA A N 1
ATOM 828 C CA . ALA A 1 105 ? 6.127 -12.039 -2.323 1.00 98.50 105 ALA A CA 1
ATOM 829 C C . ALA A 1 105 ? 5.249 -12.018 -1.057 1.00 98.50 105 ALA A C 1
ATOM 831 O O . ALA A 1 105 ? 4.053 -12.292 -1.143 1.00 98.50 105 ALA A O 1
ATOM 832 N N . ASP A 1 106 ? 5.797 -11.647 0.108 1.00 98.62 106 ASP A N 1
ATOM 833 C CA . ASP A 1 106 ? 4.992 -11.555 1.335 1.00 98.62 106 ASP A CA 1
ATOM 834 C C . ASP A 1 106 ? 3.966 -10.417 1.254 1.00 98.62 106 ASP A C 1
ATOM 836 O O . ASP A 1 106 ? 2.813 -10.582 1.660 1.00 98.62 106 ASP A O 1
ATOM 840 N N . ARG A 1 107 ? 4.334 -9.271 0.666 1.00 98.56 107 ARG A N 1
ATOM 841 C CA . ARG A 1 107 ? 3.403 -8.154 0.432 1.00 98.56 107 ARG A CA 1
ATOM 842 C C . ARG A 1 107 ? 2.251 -8.559 -0.492 1.00 98.56 107 ARG A C 1
ATOM 844 O O . ARG A 1 107 ? 1.095 -8.293 -0.159 1.00 98.56 107 ARG A O 1
ATOM 851 N N . ILE A 1 108 ? 2.552 -9.246 -1.597 1.00 98.81 108 ILE A N 1
ATOM 852 C CA . ILE A 1 108 ? 1.564 -9.746 -2.566 1.00 98.81 108 ILE A CA 1
ATOM 853 C C . ILE A 1 108 ? 0.619 -10.763 -1.911 1.00 98.81 108 ILE A C 1
ATOM 855 O O . ILE A 1 108 ? -0.601 -10.619 -2.001 1.00 98.81 108 ILE A O 1
ATOM 859 N N . GLU A 1 109 ? 1.142 -11.754 -1.188 1.00 98.75 109 GLU A N 1
ATOM 860 C CA . GLU A 1 109 ? 0.295 -12.741 -0.506 1.00 98.75 109 GLU A CA 1
ATOM 861 C C . GLU A 1 109 ? -0.545 -12.112 0.615 1.00 98.75 109 GLU A C 1
ATOM 863 O O . GLU A 1 109 ? -1.688 -12.508 0.851 1.00 98.75 109 GLU A O 1
ATOM 868 N N . THR A 1 110 ? -0.021 -11.081 1.278 1.00 98.75 110 THR A N 1
ATOM 869 C CA . THR A 1 110 ? -0.752 -10.332 2.304 1.00 98.75 110 THR A CA 1
ATOM 870 C C . THR A 1 110 ? -1.938 -9.567 1.723 1.00 98.75 110 THR A C 1
ATOM 872 O O . THR A 1 110 ? -3.048 -9.692 2.242 1.00 98.75 110 THR A O 1
ATOM 875 N N . ILE A 1 111 ? -1.749 -8.803 0.642 1.00 98.69 111 ILE A N 1
ATOM 876 C CA . ILE A 1 111 ? -2.857 -8.057 0.025 1.00 98.69 111 ILE A CA 1
ATOM 877 C C . ILE A 1 111 ? -3.885 -8.996 -0.616 1.00 98.69 111 ILE A C 1
ATOM 879 O O . ILE A 1 111 ? -5.087 -8.774 -0.487 1.00 98.69 111 ILE A O 1
ATOM 883 N N . LYS A 1 112 ? -3.438 -10.114 -1.197 1.00 98.75 112 LYS A N 1
ATOM 884 C CA . LYS A 1 112 ? -4.317 -11.168 -1.716 1.00 98.75 112 LYS A CA 1
ATOM 885 C C . LYS A 1 112 ? -5.180 -11.790 -0.619 1.00 98.75 112 LYS A C 1
ATOM 887 O O . LYS A 1 112 ? -6.356 -12.073 -0.849 1.00 98.75 112 LYS A O 1
ATOM 892 N N . LEU A 1 113 ? -4.630 -11.992 0.581 1.00 98.69 113 LEU A N 1
ATOM 893 C CA . LEU A 1 113 ? -5.404 -12.434 1.741 1.00 98.69 113 LEU A CA 1
ATOM 894 C C . LEU A 1 113 ? -6.423 -11.373 2.180 1.00 98.69 113 LEU A C 1
ATOM 896 O O . LEU A 1 113 ? -7.576 -11.724 2.419 1.00 98.69 113 LEU A O 1
ATOM 900 N N . ALA A 1 114 ? -6.034 -10.095 2.230 1.00 98.50 114 ALA A N 1
ATOM 901 C CA . ALA A 1 114 ? -6.952 -9.005 2.569 1.00 98.50 114 ALA A CA 1
ATOM 902 C C . ALA A 1 114 ? -8.159 -8.964 1.614 1.00 98.50 114 ALA A C 1
ATOM 904 O O . ALA A 1 114 ? -9.305 -8.918 2.063 1.00 98.50 114 ALA A O 1
ATOM 905 N N . HIS A 1 115 ? -7.909 -9.085 0.305 1.00 98.44 115 HIS A N 1
ATOM 906 C CA . HIS A 1 115 ? -8.959 -9.156 -0.712 1.00 98.44 115 HIS A CA 1
ATOM 907 C C . HIS A 1 115 ? -9.900 -10.348 -0.484 1.00 98.44 115 HIS A C 1
ATOM 909 O O . HIS A 1 115 ? -11.120 -10.189 -0.479 1.00 98.44 115 HIS A O 1
ATOM 915 N N . LYS A 1 116 ? -9.354 -11.543 -0.205 1.00 98.19 116 LYS A N 1
ATOM 916 C CA . LY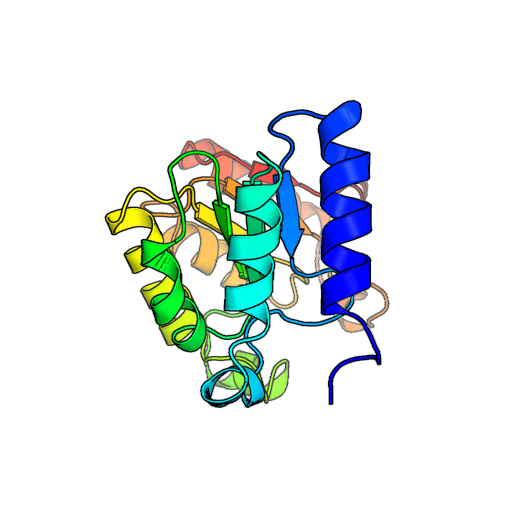S A 1 116 ? -10.155 -12.744 0.113 1.00 98.19 116 LYS A CA 1
ATOM 917 C C . LYS A 1 116 ? -11.041 -12.570 1.350 1.00 98.19 116 LYS A C 1
ATOM 919 O O . LYS A 1 116 ? -12.088 -13.203 1.431 1.00 98.19 116 LYS A O 1
ATOM 924 N N . MET A 1 117 ? -10.633 -11.731 2.300 1.00 97.81 117 MET A N 1
ATOM 925 C CA . MET A 1 117 ? -11.422 -11.393 3.490 1.00 97.81 117 MET A CA 1
ATOM 926 C C . MET A 1 117 ? -12.487 -10.314 3.225 1.00 97.81 117 MET A C 1
ATOM 928 O O . MET A 1 117 ? -13.228 -9.954 4.136 1.00 97.81 117 MET A O 1
ATOM 932 N N . GLY A 1 118 ? -12.593 -9.804 1.993 1.00 97.38 118 GLY A N 1
ATOM 933 C CA . GLY A 1 118 ? -13.553 -8.766 1.613 1.00 97.38 118 GLY A CA 1
ATOM 934 C C . GLY A 1 118 ? -13.137 -7.349 2.018 1.00 97.38 118 GLY A C 1
ATOM 935 O O . GLY A 1 118 ? -13.977 -6.447 2.029 1.00 97.38 118 GLY A O 1
ATOM 936 N N . ILE A 1 119 ? -11.863 -7.139 2.367 1.00 98.25 119 ILE A N 1
ATOM 937 C CA . ILE A 1 119 ? -11.306 -5.812 2.653 1.00 98.25 119 ILE A CA 1
ATOM 938 C C . ILE A 1 119 ? -11.016 -5.122 1.318 1.00 98.25 119 ILE A C 1
ATOM 940 O O . ILE A 1 119 ? -10.419 -5.729 0.433 1.00 98.25 119 ILE A O 1
ATOM 944 N N . THR A 1 120 ? -11.389 -3.844 1.180 1.00 98.44 120 THR A N 1
ATOM 945 C CA . THR A 1 120 ? -11.039 -3.069 -0.023 1.00 98.44 120 THR A CA 1
ATOM 946 C C . THR A 1 120 ? -9.520 -2.939 -0.116 1.00 98.44 120 THR A C 1
ATOM 948 O O . THR A 1 120 ? -8.876 -2.424 0.802 1.00 98.44 120 THR A O 1
ATOM 951 N N . THR A 1 121 ? -8.944 -3.369 -1.229 1.00 98.75 121 THR A N 1
ATOM 952 C CA . THR A 1 121 ? -7.497 -3.441 -1.436 1.00 98.75 121 THR A CA 1
ATOM 953 C C . THR A 1 121 ? -6.980 -2.363 -2.371 1.00 98.75 121 THR A C 1
ATOM 955 O O . THR A 1 121 ? -7.664 -1.931 -3.298 1.00 98.75 121 THR A O 1
ATOM 958 N N . TRP A 1 122 ? -5.747 -1.915 -2.153 1.00 98.69 122 TRP A N 1
ATOM 959 C CA . TRP A 1 122 ? -5.091 -1.007 -3.085 1.00 98.69 122 TRP A CA 1
ATOM 960 C C . TRP A 1 122 ? -3.571 -1.146 -3.085 1.00 98.69 122 TRP A C 1
ATOM 962 O O . TRP A 1 122 ? -2.962 -1.500 -2.079 1.00 98.69 122 TRP A O 1
ATOM 972 N N . VAL A 1 123 ? -2.936 -0.838 -4.211 1.00 98.69 123 VAL A N 1
ATOM 973 C CA . VAL A 1 123 ? -1.474 -0.864 -4.336 1.00 98.69 123 VAL A CA 1
ATOM 974 C C . VAL A 1 123 ? -0.950 0.526 -4.640 1.00 98.69 123 VAL A C 1
ATOM 976 O O . VAL A 1 123 ? -1.468 1.231 -5.507 1.00 98.69 123 VAL A O 1
ATOM 979 N N . SER A 1 124 ? 0.115 0.905 -3.937 1.00 98.38 124 SER A N 1
ATOM 980 C CA . SER A 1 124 ? 0.937 2.060 -4.284 1.00 98.38 124 SER A CA 1
ATOM 981 C C . SER A 1 124 ? 2.157 1.589 -5.073 1.00 98.38 124 SER A C 1
ATOM 983 O O . SER A 1 124 ? 3.073 1.004 -4.502 1.00 98.38 124 SER A O 1
ATOM 985 N N . LEU A 1 125 ? 2.190 1.869 -6.370 1.00 98.38 125 LEU A N 1
ATOM 986 C CA . LEU A 1 125 ? 3.333 1.656 -7.260 1.00 98.38 125 LEU A CA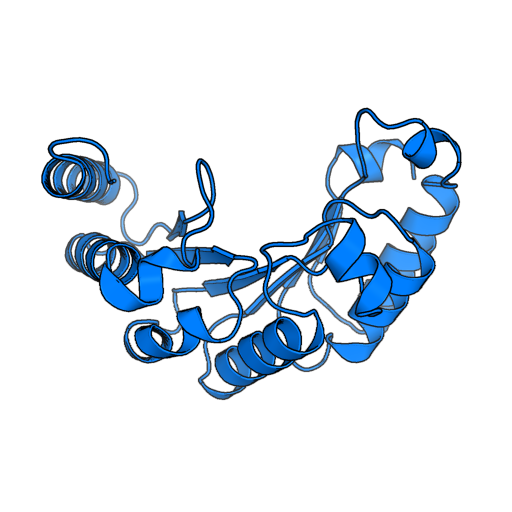 1
ATOM 987 C C . LEU A 1 125 ? 4.206 2.915 -7.234 1.00 98.38 125 LEU A C 1
ATOM 989 O O . LEU A 1 125 ? 4.285 3.666 -8.206 1.00 98.38 125 LEU A O 1
ATOM 993 N N . GLU A 1 126 ? 4.748 3.222 -6.053 1.00 93.31 126 GLU A N 1
ATOM 994 C CA . GLU A 1 126 ? 5.494 4.454 -5.793 1.00 93.31 126 GLU A CA 1
ATOM 995 C C . GLU A 1 126 ? 6.633 4.236 -4.784 1.00 93.31 126 GLU A C 1
ATOM 997 O O . GLU A 1 126 ? 6.366 3.781 -3.667 1.00 93.31 126 GLU A O 1
ATOM 1002 N N . PRO A 1 127 ? 7.868 4.663 -5.106 1.00 95.12 127 PRO A N 1
ATOM 1003 C CA . PRO A 1 127 ? 8.285 5.233 -6.392 1.00 95.12 127 PRO A CA 1
ATOM 1004 C C . PRO A 1 127 ? 8.392 4.165 -7.493 1.00 95.12 127 PRO A C 1
ATOM 1006 O O . PRO A 1 127 ? 8.822 3.052 -7.228 1.00 95.12 127 PRO A O 1
ATOM 1009 N N . VAL A 1 128 ? 8.082 4.508 -8.745 1.00 97.00 128 VAL A N 1
ATOM 1010 C CA . VAL A 1 128 ? 8.455 3.655 -9.889 1.00 97.00 128 VAL A CA 1
ATOM 1011 C C . VAL A 1 128 ? 9.957 3.762 -10.127 1.00 97.00 128 VAL A C 1
ATOM 1013 O O . VAL A 1 128 ? 10.439 4.826 -10.513 1.00 97.00 128 VAL A O 1
ATOM 1016 N N . ILE A 1 129 ? 10.695 2.677 -9.894 1.00 96.06 129 ILE A N 1
ATOM 1017 C CA . ILE A 1 129 ? 12.150 2.617 -10.114 1.00 96.06 129 ILE A CA 1
ATOM 1018 C C . ILE A 1 129 ? 12.472 1.819 -11.377 1.00 96.06 129 ILE A C 1
ATOM 1020 O O . ILE A 1 129 ? 13.241 2.288 -12.213 1.00 96.06 129 ILE A O 1
ATOM 1024 N N . ASP A 1 130 ? 11.835 0.659 -11.540 1.00 96.88 130 ASP A N 1
ATOM 1025 C CA . ASP A 1 130 ? 11.871 -0.131 -12.767 1.00 96.88 130 ASP A CA 1
ATOM 1026 C C . ASP A 1 130 ? 10.468 -0.141 -13.413 1.00 96.88 130 ASP A C 1
ATOM 1028 O O . ASP A 1 130 ? 9.540 -0.783 -12.898 1.00 96.88 130 ASP A O 1
ATOM 1032 N N . PRO A 1 131 ? 10.282 0.584 -14.536 1.00 97.44 131 PRO A N 1
ATOM 1033 C CA . PRO A 1 131 ? 9.035 0.591 -15.296 1.00 97.44 131 PRO A CA 1
ATOM 1034 C C . PRO A 1 131 ? 8.533 -0.801 -15.683 1.00 97.44 131 PRO A C 1
ATOM 1036 O O . PRO A 1 131 ? 7.331 -1.054 -15.613 1.00 97.44 131 PRO A O 1
ATOM 1039 N N . LYS A 1 132 ? 9.429 -1.719 -16.066 1.00 98.19 132 LYS A N 1
ATOM 1040 C CA . LYS A 1 132 ? 9.051 -3.059 -16.521 1.00 98.19 132 LYS A CA 1
ATOM 1041 C C . LYS A 1 132 ? 8.474 -3.867 -15.366 1.00 98.19 132 LYS A C 1
ATOM 1043 O O . LYS A 1 132 ? 7.375 -4.401 -15.499 1.00 98.19 132 LYS A O 1
ATOM 1048 N N . GLN A 1 133 ? 9.167 -3.891 -14.228 1.00 98.44 133 GLN A N 1
ATOM 1049 C CA . GLN A 1 133 ? 8.670 -4.579 -13.033 1.00 98.44 133 GLN A CA 1
ATOM 1050 C C . GLN A 1 133 ? 7.363 -3.965 -12.530 1.00 98.44 133 GLN A C 1
ATOM 1052 O O . GLN A 1 133 ? 6.481 -4.681 -12.072 1.00 98.44 133 GLN A O 1
ATOM 1057 N N . THR A 1 134 ? 7.184 -2.649 -12.667 1.00 98.50 134 THR A N 1
ATOM 1058 C CA . THR A 1 134 ? 5.916 -1.999 -12.309 1.00 98.50 134 THR A CA 1
ATOM 1059 C C . THR A 1 134 ? 4.748 -2.504 -13.165 1.00 98.50 134 THR A C 1
ATOM 1061 O O . THR A 1 134 ? 3.677 -2.792 -12.634 1.00 98.50 134 THR A O 1
ATOM 1064 N N . LEU A 1 135 ? 4.935 -2.635 -14.482 1.00 98.69 135 LEU A N 1
ATOM 1065 C CA . LEU A 1 135 ? 3.909 -3.185 -15.381 1.00 98.69 135 LEU A CA 1
ATOM 1066 C C . LEU A 1 135 ? 3.618 -4.665 -15.085 1.00 98.69 135 LEU A C 1
ATOM 1068 O O . LEU A 1 135 ? 2.467 -5.104 -15.159 1.00 98.69 135 LEU A O 1
ATOM 1072 N N . GLU A 1 136 ? 4.646 -5.426 -14.716 1.00 98.62 136 GLU A N 1
ATOM 1073 C CA . GLU A 1 136 ? 4.515 -6.819 -14.288 1.00 98.62 136 GLU A CA 1
ATOM 1074 C C . GLU A 1 136 ? 3.709 -6.931 -12.988 1.00 98.62 136 GLU A C 1
ATOM 1076 O O . GLU A 1 136 ? 2.731 -7.669 -12.940 1.00 98.62 136 GLU A O 1
ATOM 1081 N N . LEU A 1 137 ? 4.008 -6.104 -11.981 1.00 98.69 137 LEU A N 1
ATOM 1082 C CA . LEU A 1 137 ? 3.238 -6.026 -10.736 1.00 98.69 137 LEU A CA 1
ATOM 1083 C C . LEU A 1 137 ? 1.753 -5.733 -10.989 1.00 98.69 137 LEU A C 1
ATOM 1085 O O . LEU A 1 137 ? 0.899 -6.349 -10.354 1.00 98.69 137 LEU A O 1
ATOM 1089 N N . ILE A 1 138 ? 1.421 -4.829 -11.918 1.00 98.75 138 ILE A N 1
ATOM 1090 C CA . ILE A 1 138 ? 0.022 -4.577 -12.310 1.00 98.75 138 ILE A CA 1
ATOM 1091 C C . ILE A 1 138 ? -0.607 -5.864 -12.858 1.00 98.75 138 ILE A C 1
ATOM 1093 O O . ILE A 1 138 ? -1.681 -6.268 -12.411 1.00 98.75 138 ILE A O 1
ATOM 1097 N N . SER A 1 139 ? 0.078 -6.521 -13.793 1.00 98.56 139 SER A N 1
ATOM 1098 C CA . SER A 1 139 ? -0.407 -7.730 -14.470 1.00 98.56 139 SER A CA 1
ATOM 1099 C C . SER A 1 139 ? -0.586 -8.920 -13.521 1.00 98.56 139 SER A C 1
ATOM 1101 O O . SER A 1 139 ? -1.539 -9.679 -13.669 1.00 98.56 139 SER A O 1
ATOM 1103 N N . GLU A 1 140 ? 0.277 -9.062 -12.517 1.00 98.31 140 GLU A N 1
ATOM 1104 C CA . GLU A 1 140 ? 0.218 -10.157 -11.541 1.00 98.31 140 GLU A CA 1
ATOM 1105 C C . GLU A 1 140 ? -0.835 -9.931 -10.448 1.00 98.31 140 GLU A C 1
ATOM 1107 O O . GLU A 1 140 ? -1.350 -10.882 -9.857 1.00 98.31 140 GLU A O 1
ATOM 1112 N N . THR A 1 141 ? -1.179 -8.671 -10.159 1.00 98.69 141 THR A N 1
ATOM 1113 C CA . THR A 1 141 ? -1.980 -8.336 -8.970 1.00 98.69 141 THR A CA 1
ATOM 1114 C C . THR A 1 141 ? -3.383 -7.805 -9.257 1.00 98.69 141 THR A C 1
ATOM 1116 O O . THR A 1 141 ? -4.212 -7.802 -8.348 1.00 98.69 141 THR A O 1
ATOM 1119 N N . TYR A 1 142 ? -3.718 -7.423 -10.498 1.00 98.56 142 TYR A N 1
ATOM 1120 C CA . TYR A 1 142 ? -5.003 -6.768 -10.816 1.00 98.56 142 TYR A CA 1
ATOM 1121 C C . TYR A 1 142 ? -6.257 -7.560 -10.416 1.00 98.56 142 TYR A C 1
ATOM 1123 O O . TYR A 1 142 ? -7.307 -6.964 -10.198 1.00 98.56 142 TYR A O 1
ATOM 1131 N N . THR A 1 143 ? -6.171 -8.888 -10.302 1.00 98.56 143 THR A N 1
ATOM 1132 C CA . THR A 1 143 ? -7.320 -9.735 -9.934 1.00 98.56 143 THR A CA 1
ATOM 1133 C C . THR A 1 143 ? -7.711 -9.642 -8.458 1.00 98.56 143 THR A C 1
ATOM 1135 O O . THR A 1 143 ? -8.812 -10.053 -8.103 1.00 98.56 143 THR A O 1
ATOM 1138 N N . PHE A 1 144 ? -6.833 -9.117 -7.599 1.00 98.56 144 PHE A N 1
ATOM 1139 C CA . PHE A 1 144 ? -7.057 -8.974 -6.155 1.00 98.56 144 PHE A CA 1
ATOM 1140 C C . PHE A 1 144 ? -6.623 -7.601 -5.623 1.00 98.56 144 PHE A C 1
ATOM 1142 O O . PHE A 1 144 ? -6.388 -7.447 -4.425 1.00 98.56 144 PHE A O 1
ATOM 1149 N N . VAL A 1 145 ? -6.496 -6.612 -6.510 1.00 98.69 145 VAL A N 1
ATOM 1150 C CA . VAL A 1 145 ? -6.205 -5.217 -6.170 1.00 98.69 145 VAL A CA 1
ATOM 1151 C C . VAL A 1 145 ? -7.314 -4.341 -6.733 1.00 98.69 145 VAL A C 1
ATOM 1153 O O . VAL A 1 145 ? -7.435 -4.172 -7.944 1.00 98.69 145 VAL A O 1
ATOM 1156 N N . ASP A 1 146 ? -8.114 -3.747 -5.847 1.00 98.44 146 ASP A N 1
ATOM 1157 C CA . ASP A 1 146 ? -9.292 -2.970 -6.255 1.00 98.44 146 ASP A CA 1
ATOM 1158 C C . ASP A 1 146 ? -8.939 -1.574 -6.789 1.00 98.44 146 ASP A C 1
ATOM 1160 O O . ASP A 1 146 ? -9.751 -0.953 -7.481 1.00 98.44 146 ASP A O 1
ATOM 1164 N N . PHE A 1 147 ? -7.754 -1.053 -6.449 1.00 98.50 147 PHE A N 1
ATOM 1165 C CA . PHE A 1 147 ? -7.296 0.271 -6.862 1.00 98.50 147 PHE A CA 1
ATOM 1166 C C . PHE A 1 147 ? -5.766 0.382 -6.938 1.00 98.50 147 PHE A C 1
ATOM 1168 O O . PHE A 1 147 ? -5.058 0.048 -5.988 1.00 98.50 147 PHE A O 1
ATOM 1175 N N . PHE A 1 148 ? -5.251 0.937 -8.033 1.00 98.75 148 PHE A N 1
ATOM 1176 C CA . PHE A 1 148 ? -3.825 1.209 -8.219 1.00 98.75 148 PHE A CA 1
ATOM 1177 C C . PHE A 1 148 ? -3.507 2.696 -8.128 1.00 98.75 148 PHE A C 1
ATOM 1179 O O . PHE A 1 148 ? -4.193 3.541 -8.697 1.00 98.75 148 PHE A O 1
ATOM 1186 N N . LYS A 1 149 ? -2.399 3.028 -7.478 1.00 98.38 149 LYS A N 1
ATOM 1187 C CA . LYS A 1 149 ? -1.835 4.373 -7.474 1.00 98.38 149 LYS A CA 1
ATOM 1188 C C . LYS A 1 149 ? -0.442 4.330 -8.083 1.00 98.38 149 LYS A C 1
ATOM 1190 O O . LYS A 1 149 ? 0.380 3.550 -7.621 1.00 98.38 149 LYS A O 1
ATOM 1195 N N . VAL A 1 150 ? -0.185 5.143 -9.104 1.00 98.12 150 VAL A N 1
ATOM 1196 C CA . VAL A 1 150 ? 1.087 5.131 -9.848 1.00 98.12 150 VAL A CA 1
ATOM 1197 C C . VAL A 1 150 ? 1.729 6.509 -9.786 1.00 98.12 150 VAL A C 1
ATOM 1199 O O . VAL A 1 150 ? 1.068 7.516 -10.056 1.00 98.12 150 VAL A O 1
ATOM 1202 N N . GLY A 1 151 ? 3.016 6.573 -9.455 1.00 95.00 151 GLY A N 1
ATOM 1203 C CA . GLY A 1 151 ? 3.741 7.837 -9.326 1.00 95.00 151 GLY A CA 1
ATOM 1204 C C . GLY A 1 151 ? 5.244 7.688 -9.520 1.00 95.00 151 GLY A C 1
ATOM 1205 O O . GLY A 1 151 ? 5.805 6.597 -9.437 1.00 95.00 151 GLY A O 1
ATOM 1206 N N . THR A 1 152 ? 5.912 8.799 -9.817 1.00 93.62 152 THR A N 1
ATOM 1207 C CA . THR A 1 152 ? 7.299 8.748 -10.289 1.00 93.62 152 THR A CA 1
ATOM 1208 C C . THR A 1 152 ? 8.314 8.645 -9.158 1.00 93.62 152 THR A C 1
ATOM 1210 O O . THR A 1 152 ? 8.076 9.077 -8.026 1.00 93.62 152 THR A O 1
ATOM 1213 N N . LEU A 1 153 ? 9.492 8.108 -9.479 1.00 91.19 153 LEU A N 1
ATOM 1214 C CA . LEU A 1 153 ? 10.692 8.360 -8.693 1.00 91.19 153 LEU A CA 1
ATOM 1215 C C . LEU A 1 153 ? 11.087 9.830 -8.869 1.00 91.19 153 LEU A C 1
ATOM 1217 O O . LEU A 1 153 ? 11.314 10.301 -9.983 1.00 91.19 153 LEU A O 1
ATOM 1221 N N . ASN A 1 154 ? 11.180 10.552 -7.758 1.00 86.38 154 ASN A N 1
ATOM 1222 C CA . ASN A 1 154 ? 11.565 11.959 -7.737 1.00 86.38 154 ASN A CA 1
ATOM 1223 C C . ASN A 1 154 ? 12.978 12.115 -7.151 1.00 86.38 154 ASN A C 1
ATOM 1225 O O . ASN A 1 154 ? 13.426 11.279 -6.372 1.00 86.38 154 ASN A O 1
ATOM 1229 N N . HIS A 1 155 ? 13.673 13.195 -7.521 1.00 82.62 155 HIS A N 1
ATOM 1230 C CA . HIS A 1 155 ? 14.982 13.579 -6.962 1.00 82.62 155 HIS A CA 1
ATOM 1231 C C . HIS A 1 155 ? 16.104 12.520 -7.082 1.00 82.62 155 HIS A C 1
ATOM 1233 O O . HIS A 1 155 ? 16.967 12.434 -6.214 1.00 82.62 155 HIS A O 1
ATOM 1239 N N . SER A 1 156 ? 16.122 11.733 -8.166 1.00 86.50 156 SER A N 1
ATOM 1240 C CA . SER A 1 156 ? 17.165 10.731 -8.444 1.00 86.50 156 SER A CA 1
ATOM 1241 C C . SER A 1 156 ? 17.695 10.851 -9.874 1.00 86.50 156 SER A C 1
ATOM 1243 O O . SER A 1 156 ? 16.929 11.103 -10.803 1.00 86.50 156 SER A O 1
ATOM 1245 N N . GLU A 1 157 ? 18.993 10.611 -10.081 1.00 87.19 157 GLU A N 1
ATOM 1246 C CA . GLU A 1 157 ? 19.585 10.525 -11.426 1.00 87.19 157 GLU A CA 1
ATOM 1247 C C . GLU A 1 157 ? 18.999 9.365 -12.242 1.00 87.19 157 GLU A C 1
ATOM 1249 O O . GLU A 1 157 ? 18.906 9.454 -13.465 1.00 87.19 157 GLU A O 1
ATOM 1254 N N . LEU A 1 158 ? 18.537 8.297 -11.581 1.00 87.44 158 LEU A N 1
ATOM 1255 C CA . LEU A 1 158 ? 17.836 7.198 -12.250 1.00 87.44 158 LEU A CA 1
ATOM 1256 C C . LEU A 1 158 ? 16.513 7.660 -12.854 1.00 87.44 158 LEU A C 1
ATOM 1258 O O . LEU A 1 158 ? 16.169 7.241 -13.954 1.00 87.44 158 LEU A O 1
ATOM 1262 N N . ALA A 1 159 ? 15.816 8.587 -12.192 1.00 88.25 159 ALA A N 1
ATOM 1263 C CA . ALA A 1 159 ? 14.562 9.123 -12.705 1.00 88.25 159 ALA A CA 1
ATOM 1264 C C . ALA A 1 159 ? 14.745 9.830 -14.055 1.00 88.25 159 ALA A C 1
ATOM 1266 O O . ALA A 1 159 ? 13.822 9.844 -14.859 1.00 88.25 159 ALA A O 1
ATOM 1267 N N . LYS A 1 160 ? 15.930 10.388 -14.342 1.00 88.94 160 LYS A N 1
ATOM 1268 C CA . LYS A 1 160 ? 16.226 11.021 -15.640 1.00 88.94 160 LYS A CA 1
ATOM 1269 C C . LYS A 1 160 ? 16.405 10.011 -16.775 1.00 88.94 160 LYS A C 1
ATOM 1271 O O . LYS A 1 160 ? 16.337 10.395 -17.935 1.00 88.94 160 LYS A O 1
ATOM 1276 N N . LYS A 1 161 ? 16.669 8.743 -16.446 1.00 92.62 161 LYS A N 1
ATOM 1277 C CA . LYS A 1 161 ? 16.867 7.660 -17.420 1.00 92.62 161 LYS A CA 1
ATOM 1278 C C . LYS A 1 161 ? 15.560 6.973 -17.810 1.00 92.62 161 LYS A C 1
ATOM 1280 O O . LYS A 1 161 ? 15.544 6.225 -18.780 1.00 92.62 161 LYS A O 1
ATOM 1285 N N . ILE A 1 162 ? 14.493 7.197 -17.047 1.00 95.19 162 ILE A N 1
ATOM 1286 C CA . ILE A 1 162 ? 13.184 6.609 -17.308 1.00 95.19 162 ILE A CA 1
ATOM 1287 C C . ILE A 1 162 ? 12.454 7.473 -18.334 1.00 95.19 162 ILE A C 1
ATOM 1289 O O . ILE A 1 162 ? 12.256 8.671 -18.123 1.00 95.19 162 ILE A O 1
ATOM 1293 N N . ASP A 1 163 ? 12.010 6.848 -19.423 1.00 96.50 163 ASP A N 1
ATOM 1294 C CA . ASP A 1 163 ? 11.044 7.450 -20.337 1.00 96.50 163 ASP A CA 1
ATOM 1295 C C . ASP A 1 163 ? 9.660 7.459 -19.671 1.00 96.50 163 ASP A C 1
ATOM 1297 O O . ASP A 1 163 ? 8.849 6.544 -19.826 1.00 96.50 163 ASP A O 1
ATOM 1301 N N . TRP A 1 164 ? 9.412 8.493 -18.863 1.00 96.62 164 TRP A N 1
ATOM 1302 C CA . TRP A 1 164 ? 8.153 8.668 -18.134 1.00 96.62 164 TRP A CA 1
ATOM 1303 C C . TRP A 1 164 ? 6.946 8.788 -19.055 1.00 96.62 164 TRP A C 1
ATOM 1305 O O . TRP A 1 164 ? 5.848 8.393 -18.660 1.00 96.62 164 TRP A O 1
ATOM 1315 N N . LYS A 1 165 ? 7.158 9.304 -20.268 1.00 97.12 165 LYS A N 1
ATOM 1316 C CA . LYS A 1 165 ? 6.106 9.458 -21.259 1.00 97.12 165 LYS A CA 1
ATOM 1317 C C . LYS A 1 165 ? 5.637 8.102 -21.751 1.00 97.12 165 LYS A C 1
ATOM 1319 O O . LYS A 1 165 ? 4.444 7.804 -21.715 1.00 97.12 165 LYS A O 1
ATOM 1324 N N . GLN A 1 166 ? 6.582 7.277 -22.189 1.00 97.81 166 GLN A N 1
ATOM 1325 C CA . GLN A 1 166 ? 6.289 5.928 -22.649 1.00 97.81 166 GLN A CA 1
ATOM 1326 C C . GLN A 1 166 ? 5.717 5.079 -21.508 1.00 97.81 166 GLN A C 1
ATOM 1328 O O . GLN A 1 166 ? 4.632 4.521 -21.647 1.00 97.81 166 GLN A O 1
ATOM 1333 N N . PHE A 1 167 ? 6.382 5.066 -20.349 1.00 97.94 167 PHE A N 1
ATOM 1334 C CA . PHE A 1 167 ? 5.927 4.295 -19.192 1.00 97.94 167 PHE A CA 1
ATOM 1335 C C . PHE A 1 167 ? 4.517 4.686 -18.740 1.00 97.94 167 PHE A C 1
ATOM 1337 O O . PHE A 1 167 ? 3.687 3.810 -18.506 1.00 97.94 167 PHE A O 1
ATOM 1344 N N . GLY A 1 168 ? 4.228 5.984 -18.606 1.00 97.81 168 GLY A N 1
ATOM 1345 C CA . GLY A 1 168 ? 2.919 6.429 -18.143 1.00 97.81 168 GLY A CA 1
ATOM 1346 C C . GLY A 1 168 ? 1.800 6.021 -19.104 1.00 97.81 168 GLY A C 1
ATOM 1347 O O . GLY A 1 168 ? 0.756 5.554 -18.647 1.00 97.81 168 GLY A O 1
ATOM 1348 N N . HIS A 1 169 ? 2.029 6.115 -20.421 1.00 98.25 169 HIS A N 1
ATOM 1349 C CA . HIS A 1 169 ? 1.082 5.613 -21.422 1.00 98.25 169 HIS A CA 1
ATOM 1350 C C . HIS A 1 169 ? 0.896 4.096 -21.348 1.00 98.25 169 HIS A C 1
ATOM 1352 O O . HIS A 1 169 ? -0.241 3.627 -21.397 1.00 98.25 169 HIS A O 1
ATOM 1358 N N . ASP A 1 170 ? 1.979 3.331 -21.209 1.00 98.50 170 ASP A N 1
ATOM 1359 C CA . ASP A 1 170 ? 1.912 1.870 -21.125 1.00 98.50 170 ASP A CA 1
ATOM 1360 C C . ASP A 1 170 ? 1.172 1.411 -19.865 1.00 98.50 170 ASP A C 1
ATOM 1362 O O . ASP A 1 170 ? 0.295 0.549 -19.945 1.00 98.50 170 ASP A O 1
ATOM 1366 N N . ALA A 1 171 ? 1.461 2.030 -18.717 1.00 98.38 171 ALA A N 1
ATOM 1367 C CA . ALA A 1 171 ? 0.797 1.734 -17.453 1.00 98.38 171 ALA A CA 1
ATOM 1368 C C . ALA A 1 171 ? -0.696 2.076 -17.506 1.00 98.38 171 ALA A C 1
ATOM 1370 O O . ALA A 1 171 ? -1.527 1.250 -17.129 1.00 98.38 171 ALA A O 1
ATOM 1371 N N . GLU A 1 172 ? -1.058 3.261 -18.009 1.00 98.50 172 GLU A N 1
ATOM 1372 C CA . GLU A 1 172 ? -2.462 3.662 -18.132 1.00 98.50 172 GLU A CA 1
ATOM 1373 C C . GLU A 1 172 ? -3.220 2.760 -19.116 1.00 98.50 172 GLU A C 1
ATOM 1375 O O . GLU A 1 172 ? -4.307 2.277 -18.798 1.00 98.50 172 GLU A O 1
ATOM 1380 N N . LYS A 1 173 ? -2.630 2.453 -20.276 1.00 98.56 173 LYS A N 1
ATOM 1381 C CA . LYS A 1 173 ? -3.219 1.537 -21.260 1.00 98.56 173 LYS A CA 1
ATOM 1382 C C . LYS A 1 173 ? -3.439 0.141 -20.677 1.00 98.56 173 LYS A C 1
ATOM 1384 O O . LYS A 1 173 ? -4.497 -0.443 -20.910 1.00 98.56 173 LYS A O 1
ATOM 1389 N N . LEU A 1 174 ? -2.468 -0.387 -19.931 1.00 98.69 174 LEU A N 1
ATOM 1390 C CA . LEU A 1 174 ? -2.573 -1.686 -19.269 1.00 98.69 174 LEU A CA 1
ATOM 1391 C C . LEU A 1 174 ? -3.701 -1.691 -18.230 1.00 98.69 174 LEU A C 1
ATOM 1393 O O . LEU A 1 174 ? -4.556 -2.571 -18.263 1.00 98.69 174 LEU A O 1
ATOM 1397 N N . LEU A 1 175 ? -3.751 -0.685 -17.353 1.00 98.56 175 LEU A N 1
ATOM 1398 C CA . LEU A 1 175 ? -4.787 -0.568 -16.322 1.00 98.56 175 LEU A CA 1
ATOM 1399 C C . LEU A 1 175 ? -6.194 -0.466 -16.931 1.00 98.56 175 LEU A C 1
ATOM 1401 O O . LEU A 1 175 ? -7.112 -1.133 -16.453 1.00 98.56 175 LEU A O 1
ATOM 1405 N N . ILE A 1 176 ? -6.354 0.300 -18.018 1.00 98.50 176 ILE A N 1
ATOM 1406 C CA . ILE A 1 176 ? -7.611 0.382 -18.778 1.00 98.50 176 ILE A CA 1
ATOM 1407 C C . ILE A 1 176 ? -7.979 -0.981 -19.372 1.00 98.50 176 ILE A C 1
ATOM 1409 O O . ILE A 1 176 ? -9.122 -1.414 -19.236 1.00 98.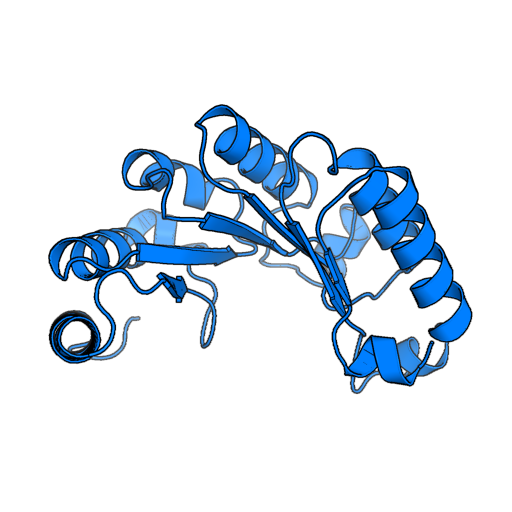50 176 ILE A O 1
ATOM 1413 N N . ALA A 1 177 ? -7.030 -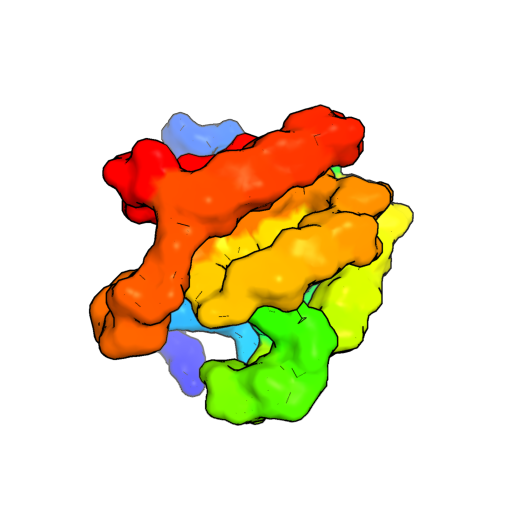1.668 -20.015 1.00 98.50 177 ALA A N 1
ATOM 1414 C CA . ALA A 1 177 ? -7.275 -2.967 -20.643 1.00 98.50 177 ALA A CA 1
ATOM 1415 C C . ALA A 1 177 ? -7.694 -4.044 -19.629 1.00 98.50 177 ALA A C 1
ATOM 1417 O O . ALA A 1 177 ? -8.515 -4.902 -19.948 1.00 98.50 177 ALA A O 1
ATOM 1418 N N . LEU A 1 178 ? -7.168 -3.973 -18.404 1.00 98.19 178 LEU A N 1
ATOM 1419 C CA . LEU A 1 178 ? -7.512 -4.869 -17.298 1.00 98.19 178 LEU A CA 1
ATOM 1420 C C . LEU A 1 178 ? -8.804 -4.465 -16.565 1.00 98.19 178 LEU A C 1
ATOM 1422 O O . LEU A 1 178 ? -9.256 -5.193 -15.684 1.00 98.19 178 LEU A O 1
ATOM 1426 N N . GLY A 1 179 ? -9.399 -3.310 -16.888 1.00 97.56 179 GLY A N 1
ATOM 1427 C CA . GLY A 1 179 ? -10.566 -2.775 -16.179 1.00 97.56 179 GLY A CA 1
ATOM 1428 C C . GLY A 1 179 ? -10.278 -2.377 -14.725 1.00 97.56 179 GLY A C 1
ATOM 1429 O O . GLY A 1 179 ? -11.204 -2.265 -13.919 1.00 97.56 179 GLY A O 1
ATOM 1430 N N . ALA A 1 180 ? -9.007 -2.175 -14.374 1.00 97.19 180 ALA A N 1
ATOM 1431 C CA . ALA A 1 180 ? -8.591 -1.817 -13.027 1.00 97.19 180 ALA A CA 1
ATOM 1432 C C . ALA A 1 180 ? -8.953 -0.357 -12.721 1.00 97.19 180 ALA A C 1
ATOM 1434 O O . ALA A 1 180 ? -8.854 0.518 -13.582 1.00 97.19 180 ALA A O 1
ATOM 1435 N N . LYS A 1 181 ? -9.332 -0.054 -11.474 1.00 98.31 181 LYS A N 1
ATOM 1436 C CA . LYS A 1 181 ? -9.446 1.344 -11.031 1.00 98.31 181 LYS A CA 1
ATOM 1437 C C . LYS A 1 181 ? -8.059 1.864 -10.700 1.00 98.31 181 LYS A C 1
ATOM 1439 O O . LYS A 1 181 ? -7.269 1.164 -10.069 1.00 98.31 181 LYS A O 1
ATOM 1444 N N . TYR A 1 182 ? -7.769 3.102 -11.078 1.00 98.50 182 TYR A N 1
ATOM 1445 C CA . TYR A 1 182 ? -6.443 3.655 -10.854 1.00 98.50 182 TYR A CA 1
ATOM 1446 C C . TYR A 1 182 ? -6.429 5.168 -10.652 1.00 98.50 182 TYR A C 1
ATOM 1448 O O . TYR A 1 182 ? -7.388 5.877 -10.959 1.00 98.50 182 TYR A O 1
ATOM 1456 N N . TYR A 1 183 ? -5.300 5.657 -10.149 1.00 98.06 183 TYR A N 1
ATOM 1457 C CA . TYR A 1 183 ? -4.934 7.062 -10.109 1.00 98.06 183 TYR A CA 1
ATOM 1458 C C . TYR A 1 183 ? -3.472 7.235 -10.513 1.00 98.06 183 TYR A C 1
ATOM 1460 O O . TYR A 1 183 ? -2.557 6.781 -9.822 1.00 98.06 183 TYR A O 1
ATOM 1468 N N . ILE A 1 184 ? -3.264 7.941 -11.621 1.00 97.81 184 ILE A N 1
ATOM 1469 C CA . ILE A 1 184 ? -1.949 8.426 -12.028 1.00 97.81 184 ILE A CA 1
ATOM 1470 C C . ILE A 1 184 ? -1.685 9.733 -11.283 1.00 97.81 184 ILE A C 1
ATOM 1472 O O . ILE A 1 184 ? -2.432 10.703 -11.439 1.00 97.81 184 ILE A O 1
ATOM 1476 N N . LYS A 1 185 ? -0.634 9.783 -10.460 1.00 96.06 185 LYS A N 1
ATOM 1477 C CA . LYS A 1 185 ? -0.279 11.017 -9.757 1.00 96.06 185 LYS A CA 1
ATOM 1478 C C . LYS A 1 185 ? 0.117 12.118 -10.728 1.00 96.06 185 LYS A C 1
ATOM 1480 O O . LYS A 1 185 ? 0.666 11.876 -11.798 1.00 96.06 185 LYS A O 1
ATOM 1485 N N . LYS A 1 186 ? -0.120 13.352 -10.284 1.00 94.94 186 LYS A N 1
ATOM 1486 C CA . LYS A 1 186 ? 0.161 14.581 -11.027 1.00 94.94 186 LYS A CA 1
ATOM 1487 C C . LYS A 1 186 ? 1.584 14.626 -11.601 1.00 94.94 186 LYS A C 1
ATOM 1489 O O . LYS A 1 186 ? 1.737 14.979 -12.758 1.00 94.94 186 LYS A O 1
ATOM 1494 N N . ASP A 1 187 ? 2.592 14.202 -10.840 1.00 92.25 187 ASP A N 1
ATOM 1495 C CA . ASP A 1 187 ? 3.995 14.195 -11.274 1.00 92.25 187 ASP A CA 1
ATOM 1496 C C . ASP A 1 187 ? 4.284 13.217 -12.420 1.00 92.25 187 ASP A C 1
ATOM 1498 O O . ASP A 1 187 ? 5.176 13.477 -13.223 1.00 92.25 187 ASP A O 1
ATOM 1502 N N . LEU A 1 188 ? 3.547 12.105 -12.512 1.00 95.31 188 LEU A N 1
ATOM 1503 C CA . LEU A 1 188 ? 3.600 11.219 -13.677 1.00 95.31 188 LEU A CA 1
ATOM 1504 C C . LEU A 1 188 ? 2.751 11.787 -14.814 1.00 95.31 188 LEU A C 1
ATOM 1506 O O . LEU A 1 188 ? 3.216 11.855 -15.944 1.00 95.31 188 LEU A O 1
ATOM 1510 N N . ARG A 1 189 ? 1.544 12.272 -14.505 1.00 96.06 189 ARG A N 1
ATOM 1511 C CA . ARG A 1 189 ? 0.604 12.828 -15.488 1.00 96.06 189 ARG A CA 1
ATOM 1512 C C . ARG A 1 189 ? 1.190 13.997 -16.279 1.00 96.06 189 ARG A C 1
ATOM 1514 O O . ARG A 1 189 ? 0.907 14.118 -17.459 1.00 96.06 189 ARG A O 1
ATOM 1521 N N . GLU A 1 190 ? 1.995 14.841 -15.641 1.00 94.56 190 GLU A N 1
ATOM 1522 C CA . GLU A 1 190 ? 2.679 15.975 -16.279 1.00 94.56 190 GLU A CA 1
ATOM 1523 C C . GLU A 1 190 ? 3.825 15.556 -17.212 1.00 94.56 190 GLU A C 1
ATOM 1525 O O . GLU A 1 190 ? 4.265 16.361 -18.030 1.00 94.56 190 GLU A O 1
ATOM 1530 N N . LYS A 1 191 ? 4.325 14.322 -17.082 1.00 91.88 191 LYS A N 1
ATOM 1531 C CA . LYS A 1 191 ? 5.426 13.772 -17.887 1.00 91.88 191 LYS A CA 1
ATOM 1532 C C . LYS A 1 191 ? 4.943 12.842 -19.012 1.00 91.88 191 LYS A C 1
ATOM 1534 O O . LYS A 1 191 ? 5.771 12.432 -19.824 1.00 91.88 191 LYS A O 1
ATOM 1539 N N . MET A 1 192 ? 3.652 12.496 -19.023 1.00 89.75 192 MET A N 1
ATOM 1540 C CA . MET A 1 192 ? 2.966 11.719 -20.070 1.00 89.75 192 MET A CA 1
ATOM 1541 C C . MET A 1 192 ? 2.715 12.546 -21.334 1.00 89.75 192 MET A C 1
ATOM 1543 O O . MET A 1 192 ? 2.575 13.782 -21.231 1.00 89.75 192 MET A O 1
#

Radius of gyration: 17.24 Å; chains: 1; bounding box: 38×30×48 Å

InterPro domains:
  IPR007197 Radical SAM [PF04055] (3-144)
  IPR040086 Protein MJ0683-like [PTHR43432] (3-153)

Organism: NCBI:txid1076179

Secondary structure (DSSP, 8-state):
-PPTTHHHHHHHHHHHHHHHSTTPEEEE-SSS-TT-TTHHHH-HHHHHHHHHHHTT-EEEEEES-GGGGGGGGGG--TT-EEEEE---SSHHHHHHH-TTSPPHHHHHHHHHHHHHTT-EEEEEEEEES-HHHHHHHHHHHTTS-SEEEEEE--S-TGGGGS-HHHHHHHHHHHHHHTT--EEE-HHHHTT-

pLDDT: mean 95.12, std 5.36, range [61.53, 98.81]

Foldseek 3Di:
DDDPPPLVVLLVVLLVCCVPPAAEEAEDCDPHALQFPCCLPPVVSLSSQVSNVVSNYEYEHEHLNFPSCQVNLVSHDLSYEYEYEDQAQDQVVCCVVPVRGDGNVSRLVRLQVSLVVNHQYEYENPAHQDLVRSLVCCVVRQVRHQEYEYEHDPDDPSSVVDQLVVSVVSSVVSCVVSVHHYDYDPRSVVSD